Protein AF-A0A0H3ZPW2-F1 (afdb_monomer_lite)

Radius of gyration: 32.75 Å; chains: 1; bounding box: 106×42×122 Å

Secondary structure (DSSP, 8-state):
--------------------------S---PPBPEEEEEEEEESSTT--TT-EEEHHHHHHHHHHHHHH-BTB--EEEEEEEEETTS-EEEEEEEE-SSSSBSSHHHHHHHHHHHHHHHHHH-TT-HHHHSHHHHHHHHHHHHB---HHHHHHHHHHHHHHHHHHHHHHHHHHHHHHHHT-TTSS------------

Organism: NCBI:txid170673

InterPro domains:
  IPR041045 Large polyvalent protein associated domain 25 [PF18840] (34-118)

pLDDT: mean 83.24, std 22.56, range [32.75, 98.88]

Sequence (197 aa):
MSHSLSLQTHSTKPAKASNVSPLHPSGSTTMKVAPLSVLIHWSESSRLQTDEEFEFEIFEAIALKAALDNPLGGYDKTEVTVKFEDGHQHRCRIDLGCGGNETGFADHCFRILEYSESLKKSEPNHWYLTNSQGKELVELLKSYQLNRQQVANGRQCTFKKVRLAKEAREAKNKQKQNSERPHKLCAPKKKRHLENL

Foldseek 3Di:
DDDDDDDDDDDDDDDDDPDPDPPDDPPPPLAAWEWFKKAWCDKQFPQDHHRDMDGQVVQLVSLLVSQLVALQDFWMKTWMWIAIPVRDIDTDIATRHADPGASGPLRVLVVLLVVQVVCVVVPVPPCLNVPPVNVVSNVVSVRHPGDPVSRVVSNVSSVVSNVVVVVVVVVVVVVVVVVVPPPPPPDPPPPDDDDDD

Structure (mmCIF, N/CA/C/O backbone):
data_AF-A0A0H3ZPW2-F1
#
_entry.id   AF-A0A0H3ZPW2-F1
#
loop_
_atom_site.group_PDB
_atom_site.id
_atom_site.type_symbol
_atom_site.label_atom_id
_atom_site.label_alt_id
_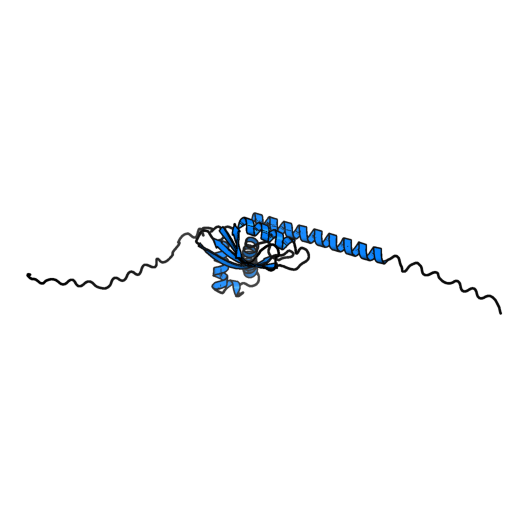atom_site.label_comp_id
_atom_site.label_asym_id
_atom_site.label_entity_id
_atom_site.label_seq_id
_atom_site.pdbx_PDB_ins_code
_atom_site.Cartn_x
_atom_site.Cartn_y
_atom_site.Cartn_z
_atom_site.occupancy
_atom_site.B_iso_or_equiv
_atom_site.auth_seq_id
_atom_site.auth_comp_id
_atom_site.auth_asym_id
_atom_site.auth_atom_id
_atom_site.pdbx_PDB_model_num
ATOM 1 N N . MET A 1 1 ? -69.982 -16.448 38.711 1.00 38.97 1 MET A N 1
ATOM 2 C CA . MET A 1 1 ? -68.716 -16.665 39.441 1.00 38.97 1 MET A CA 1
ATOM 3 C C . MET A 1 1 ? -68.048 -15.307 39.549 1.00 38.97 1 MET A C 1
ATOM 5 O O . MET A 1 1 ? -67.716 -14.745 38.522 1.00 38.97 1 MET A O 1
ATOM 9 N N . SER A 1 2 ? -68.279 -14.583 40.640 1.00 38.41 2 SER A N 1
ATOM 10 C CA . SER A 1 2 ? -67.527 -14.617 41.909 1.00 38.41 2 SER A CA 1
ATOM 11 C C . SER A 1 2 ? -66.547 -13.437 41.942 1.00 38.41 2 SER A C 1
ATOM 13 O O . SER A 1 2 ? -65.626 -13.427 41.144 1.00 38.41 2 SER A O 1
ATOM 15 N N . HIS A 1 3 ? -66.852 -12.463 42.819 1.00 33.66 3 HIS A N 1
ATOM 16 C CA . HIS A 1 3 ? -65.987 -11.692 43.743 1.00 33.66 3 HIS A CA 1
ATOM 17 C C . HIS A 1 3 ? -64.555 -11.308 43.293 1.00 33.66 3 HIS A C 1
ATOM 19 O O . HIS A 1 3 ? -63.857 -12.115 42.712 1.00 33.66 3 HIS A O 1
ATOM 25 N N . SER A 1 4 ? -63.912 -10.203 43.668 1.00 36.66 4 SER A N 1
ATOM 26 C CA . SER A 1 4 ? -64.159 -8.975 44.434 1.00 36.66 4 SER A CA 1
ATOM 27 C C . SER A 1 4 ? -62.769 -8.290 44.560 1.00 36.66 4 SER A C 1
ATOM 29 O O . SER A 1 4 ? -61.754 -8.947 44.345 1.00 36.66 4 SER A O 1
ATOM 31 N N . LEU A 1 5 ? -62.743 -7.029 45.011 1.00 35.59 5 LEU A N 1
ATOM 32 C CA . LEU A 1 5 ? -61.634 -6.314 45.691 1.00 35.59 5 LEU A CA 1
ATOM 33 C C . LEU A 1 5 ? -60.412 -5.792 44.893 1.00 35.59 5 LEU A C 1
ATOM 35 O O . LEU A 1 5 ? -59.436 -6.484 44.643 1.00 35.59 5 LEU A O 1
ATOM 39 N N . SER A 1 6 ? -60.462 -4.485 44.606 1.00 36.25 6 SER A N 1
ATOM 40 C CA . SER A 1 6 ? -59.637 -3.404 45.198 1.00 36.25 6 SER A CA 1
ATOM 41 C C . SER A 1 6 ? -58.268 -3.748 45.822 1.00 36.25 6 SER A C 1
ATOM 43 O O . SER A 1 6 ? -58.228 -4.499 46.791 1.00 36.25 6 SER A O 1
ATOM 45 N N . LEU A 1 7 ? -57.190 -3.068 45.390 1.00 32.75 7 LEU A N 1
ATOM 46 C CA . LEU A 1 7 ? -56.438 -2.037 46.149 1.00 32.75 7 LEU A CA 1
ATOM 47 C C . LEU A 1 7 ? -55.004 -1.803 45.613 1.00 32.75 7 LEU A C 1
ATOM 49 O O . LEU A 1 7 ? -54.324 -2.718 45.171 1.00 32.75 7 LEU A O 1
ATOM 53 N N . GLN A 1 8 ? -54.557 -0.561 45.834 1.00 39.81 8 GLN A N 1
ATOM 54 C CA . GLN A 1 8 ? -53.183 -0.069 46.027 1.00 39.81 8 GLN A CA 1
ATOM 55 C C . GLN A 1 8 ? -52.352 0.470 44.845 1.00 39.81 8 GLN A C 1
ATOM 57 O O . GLN A 1 8 ? -51.941 -0.196 43.903 1.00 39.81 8 GLN A O 1
ATOM 62 N N . THR A 1 9 ? -52.068 1.759 45.024 1.00 41.31 9 THR A N 1
ATOM 63 C CA . THR A 1 9 ? -51.115 2.659 44.384 1.00 41.31 9 THR A CA 1
ATOM 64 C C . THR A 1 9 ? -49.662 2.265 44.638 1.00 41.31 9 THR 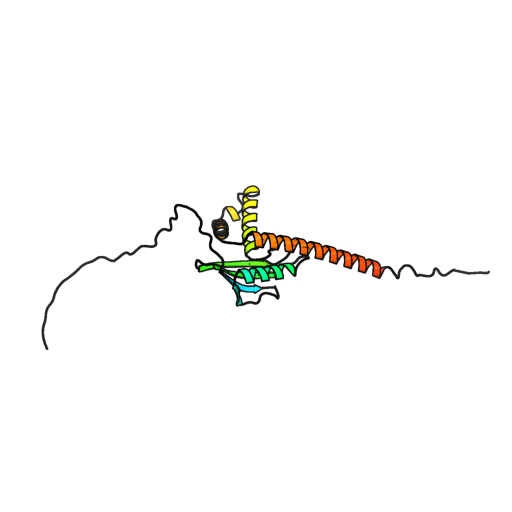A C 1
ATOM 66 O O . THR A 1 9 ? -49.314 2.047 45.793 1.00 41.31 9 THR A O 1
ATOM 69 N N . HIS A 1 10 ? -48.785 2.411 43.639 1.00 35.56 10 HIS A N 1
ATOM 70 C CA . HIS A 1 10 ? -47.426 2.913 43.863 1.00 35.56 10 HIS A CA 1
ATOM 71 C C . HIS A 1 10 ? -46.997 3.838 42.719 1.00 35.56 10 HIS A C 1
ATOM 73 O O . HIS A 1 10 ? -46.888 3.450 41.561 1.00 35.56 10 HIS A O 1
ATOM 79 N N . SER A 1 11 ? -46.769 5.096 43.090 1.00 37.44 11 SER A N 1
ATOM 80 C CA . SER A 1 11 ? -46.007 6.079 42.332 1.00 37.44 11 SER A CA 1
ATOM 81 C C . SER A 1 11 ? -44.542 5.653 42.299 1.00 37.44 11 SER A C 1
ATOM 83 O O . SER A 1 11 ? -43.941 5.445 43.354 1.00 37.44 11 SER A O 1
ATOM 85 N N . THR A 1 12 ? -43.933 5.566 41.118 1.00 39.47 12 THR A N 1
ATOM 86 C CA . THR A 1 12 ? -42.481 5.731 40.990 1.00 39.47 12 THR A CA 1
ATOM 87 C C . THR A 1 12 ? -42.142 6.340 39.631 1.00 39.47 12 THR A C 1
ATOM 89 O O . THR A 1 12 ? -42.621 5.919 38.584 1.00 39.47 12 THR A O 1
ATOM 92 N N . LYS A 1 13 ? -41.355 7.412 39.709 1.00 41.19 13 LYS A N 1
ATOM 93 C CA . LYS A 1 13 ? -40.842 8.277 38.642 1.00 41.19 13 LYS A CA 1
ATOM 94 C C . LYS A 1 13 ? -40.099 7.518 37.524 1.00 41.19 13 LYS A C 1
ATOM 96 O O . LYS A 1 13 ? -39.623 6.409 37.752 1.00 41.19 13 LYS A O 1
ATOM 101 N N . PRO A 1 14 ? -39.938 8.146 36.341 1.00 40.59 14 PRO A N 1
ATOM 102 C CA . PRO A 1 14 ? -39.330 7.523 35.169 1.00 40.59 14 PRO A CA 1
ATOM 103 C C . PRO A 1 14 ? -37.848 7.205 35.393 1.00 40.59 14 PRO A C 1
ATOM 105 O O . PRO A 1 14 ? -37.074 8.056 35.838 1.00 40.59 14 PRO A O 1
ATOM 108 N N . ALA A 1 15 ? -37.446 5.988 35.029 1.00 38.34 15 ALA A N 1
ATOM 109 C CA . ALA A 1 15 ? -36.050 5.585 34.994 1.00 38.34 15 ALA A CA 1
ATOM 110 C C . ALA A 1 15 ? -35.337 6.275 33.818 1.00 38.34 15 ALA A C 1
ATOM 112 O O . ALA A 1 15 ? -35.436 5.861 32.665 1.00 38.34 15 ALA A O 1
ATOM 113 N N . LYS A 1 16 ? -34.589 7.339 34.128 1.00 39.00 16 LYS A N 1
ATOM 114 C CA . LYS A 1 16 ? -33.406 7.722 33.355 1.00 39.00 16 LYS A CA 1
ATOM 115 C C . LYS A 1 16 ? -32.347 6.640 33.571 1.00 39.00 16 LYS A C 1
ATOM 117 O O . LYS A 1 16 ? -31.846 6.507 34.681 1.00 39.00 16 LYS A O 1
ATOM 122 N N . ALA A 1 17 ? -31.958 5.944 32.511 1.00 37.09 17 ALA A N 1
ATOM 123 C CA . ALA A 1 17 ? -30.684 5.237 32.444 1.00 37.09 17 ALA A CA 1
ATOM 124 C C . ALA A 1 17 ? -29.863 5.847 31.305 1.00 37.09 17 ALA A C 1
ATOM 126 O O . ALA A 1 17 ? -29.773 5.331 30.198 1.00 37.09 17 ALA A O 1
ATOM 127 N N . SER A 1 18 ? -29.307 7.020 31.601 1.00 40.69 18 SER A N 1
ATOM 128 C CA . SER A 1 18 ? -28.082 7.500 30.976 1.00 40.69 18 SER A CA 1
ATOM 129 C C . SER A 1 18 ? -26.953 6.660 31.562 1.00 40.69 18 SER A C 1
ATOM 131 O O . SER A 1 18 ? -26.691 6.786 32.753 1.00 40.69 18 SER A O 1
ATOM 133 N N . ASN A 1 19 ? -26.310 5.827 30.751 1.00 37.12 19 ASN A N 1
ATOM 134 C CA . ASN A 1 19 ? -24.958 5.329 31.006 1.00 37.12 19 ASN A CA 1
ATOM 135 C C . ASN A 1 19 ? -24.287 5.046 29.656 1.00 37.12 19 ASN A C 1
ATOM 137 O O . ASN A 1 19 ? -24.010 3.908 29.294 1.00 37.12 19 ASN A O 1
ATOM 141 N N . VAL A 1 20 ? -24.055 6.111 28.886 1.00 42.88 20 VAL A N 1
ATOM 142 C CA . VAL A 1 20 ? -22.937 6.118 27.940 1.00 42.88 20 VAL A CA 1
ATOM 143 C C . VAL A 1 20 ? -21.721 6.457 28.790 1.00 42.88 20 VAL A C 1
ATOM 145 O O . VAL A 1 20 ? -21.581 7.589 29.250 1.00 42.88 20 VAL A O 1
ATOM 148 N N . SER A 1 21 ? -20.906 5.451 29.094 1.00 40.81 21 SER A N 1
ATOM 149 C CA . SER A 1 21 ? -19.654 5.647 29.819 1.00 40.81 21 SER A CA 1
ATOM 150 C C . SER A 1 21 ? -18.771 6.641 29.054 1.00 40.81 21 SER A C 1
ATOM 152 O O . SER A 1 21 ? -18.529 6.432 27.863 1.00 40.81 21 SER A O 1
ATOM 154 N N . PRO A 1 22 ? -18.249 7.698 29.698 1.00 42.88 22 PRO A N 1
ATOM 155 C CA . PRO A 1 22 ? -17.187 8.498 29.115 1.00 42.88 22 PRO A CA 1
ATOM 156 C C . PRO A 1 22 ? -15.931 7.628 29.048 1.00 42.88 22 PRO A C 1
ATOM 158 O O . PRO A 1 22 ? -15.393 7.219 30.078 1.00 42.88 22 PRO A O 1
ATOM 161 N N . LEU A 1 23 ? -15.472 7.323 27.835 1.00 41.28 23 LEU A N 1
ATOM 162 C CA . LEU A 1 23 ? -14.149 6.756 27.597 1.00 41.28 23 LEU A CA 1
ATOM 163 C C . LEU A 1 23 ? -13.098 7.780 28.046 1.00 41.28 23 LEU A C 1
ATOM 165 O O . LEU A 1 23 ? -12.687 8.648 27.284 1.00 41.28 23 LEU A O 1
ATOM 169 N N . HIS A 1 24 ? -12.665 7.676 29.298 1.00 48.31 24 HIS A N 1
ATOM 170 C CA . HIS A 1 24 ? -11.377 8.193 29.740 1.00 48.31 24 HIS A CA 1
ATOM 171 C C . HIS A 1 24 ? -10.410 7.017 29.892 1.00 48.31 24 HIS A C 1
ATOM 173 O O . HIS A 1 24 ? -10.487 6.296 30.886 1.00 48.31 24 HIS A O 1
ATOM 179 N N . PRO A 1 25 ? -9.447 6.842 28.977 1.00 48.03 25 PRO A N 1
ATOM 180 C CA . PRO A 1 25 ? -8.210 6.155 29.288 1.00 48.03 25 PRO A CA 1
ATOM 181 C C . PRO A 1 25 ? -7.169 7.190 29.732 1.00 48.03 25 PRO A C 1
ATOM 183 O O . PRO A 1 25 ? -6.500 7.837 28.928 1.00 48.03 25 PRO A O 1
ATOM 186 N N . SER A 1 26 ? -7.046 7.351 31.050 1.00 49.31 26 SER A N 1
ATOM 187 C CA . SER A 1 26 ? -5.830 7.871 31.675 1.00 49.31 26 SER A CA 1
ATOM 188 C C . SER A 1 26 ? -4.778 6.757 31.632 1.00 49.31 26 SER A C 1
ATOM 190 O O . SER A 1 26 ? -5.029 5.666 32.139 1.00 49.31 26 SER A O 1
ATOM 192 N N . GLY A 1 27 ? -3.637 7.017 30.985 1.00 42.78 27 GLY A N 1
ATOM 193 C CA . GLY A 1 27 ? -2.559 6.045 30.753 1.00 42.78 27 GLY A CA 1
ATOM 194 C C . GLY A 1 27 ? -2.487 5.577 29.296 1.00 42.78 27 GLY A C 1
ATOM 195 O O . GLY A 1 27 ? -2.843 4.446 28.984 1.00 42.78 27 GLY A O 1
ATOM 196 N N . SER A 1 28 ? -2.040 6.456 28.392 1.00 44.59 28 SER A N 1
ATOM 197 C CA . SER A 1 28 ? -1.974 6.209 26.942 1.00 44.59 28 SER A CA 1
ATOM 198 C C . SER A 1 28 ? -0.844 5.243 26.559 1.00 44.59 28 SER A C 1
ATOM 200 O O . SER A 1 28 ? 0.127 5.618 25.906 1.00 44.59 28 SER A O 1
ATOM 202 N N . THR A 1 29 ? -0.989 3.976 26.930 1.00 47.00 29 THR A N 1
ATOM 203 C CA . THR A 1 29 ? -0.462 2.873 26.123 1.00 47.00 29 THR A CA 1
ATOM 204 C C . THR A 1 29 ? -1.525 2.638 25.062 1.00 47.00 29 THR A C 1
ATOM 206 O O . THR A 1 29 ? -2.485 1.915 25.306 1.00 47.00 29 THR A O 1
ATOM 209 N N . THR A 1 30 ? -1.451 3.341 23.930 1.00 60.09 30 THR A N 1
ATOM 210 C CA . THR A 1 30 ? -2.378 3.093 22.821 1.00 60.09 30 THR A CA 1
ATOM 211 C C . THR A 1 30 ? -2.180 1.640 22.408 1.00 60.09 30 THR A C 1
ATOM 213 O O . THR A 1 30 ? -1.140 1.295 21.842 1.00 60.09 30 THR A O 1
ATOM 216 N N . MET A 1 31 ? -3.118 0.772 22.796 1.00 76.06 31 MET A N 1
ATOM 217 C CA . MET A 1 31 ? -3.103 -0.638 22.425 1.00 76.06 31 MET A CA 1
ATOM 218 C C . MET A 1 31 ? -3.051 -0.690 20.906 1.00 76.06 31 MET A C 1
ATOM 220 O O . MET A 1 31 ? -3.866 -0.050 20.239 1.00 76.06 31 MET A O 1
ATOM 224 N N . LYS A 1 32 ? -2.046 -1.378 20.362 1.00 90.12 32 LYS A N 1
ATOM 225 C CA . LYS A 1 32 ? -1.968 -1.531 18.917 1.00 90.12 32 LYS A CA 1
ATOM 226 C C . LYS A 1 32 ? -2.981 -2.575 18.469 1.00 90.12 32 LYS A C 1
ATOM 228 O O . LYS A 1 32 ? -3.053 -3.626 19.096 1.00 90.12 32 LYS A O 1
ATOM 233 N N . VAL A 1 33 ? -3.716 -2.293 17.401 1.00 95.50 33 VAL A N 1
ATOM 234 C CA . VAL A 1 33 ? -4.715 -3.198 16.827 1.00 95.50 33 VAL A CA 1
ATOM 235 C C . VAL A 1 33 ? -4.178 -3.855 15.558 1.00 95.50 33 VAL A C 1
ATOM 237 O O . VAL A 1 33 ? -3.670 -3.167 14.665 1.00 95.50 33 VAL A O 1
ATOM 240 N N . ALA A 1 34 ? -4.260 -5.184 15.478 1.00 97.19 34 ALA A N 1
ATOM 241 C CA . ALA A 1 34 ? -3.802 -5.922 14.309 1.00 97.19 34 ALA A CA 1
ATOM 242 C C . ALA A 1 34 ? -4.856 -5.921 13.189 1.00 97.19 34 ALA A C 1
ATOM 244 O O . ALA A 1 34 ? -6.056 -6.046 13.460 1.00 97.19 34 ALA A O 1
ATOM 245 N N . PRO A 1 35 ? -4.433 -5.767 11.924 1.00 98.25 35 PRO A N 1
ATOM 246 C CA . PRO A 1 35 ? -5.309 -6.001 10.787 1.00 98.25 35 PRO A CA 1
ATOM 247 C C . PRO A 1 35 ? -5.541 -7.506 10.591 1.00 98.25 35 PRO A C 1
ATOM 249 O O . PRO A 1 35 ? -4.630 -8.314 10.759 1.00 98.25 35 PRO A O 1
ATOM 252 N N . LEU A 1 36 ? -6.759 -7.876 10.201 1.00 98.31 36 LEU A N 1
ATOM 253 C CA . LEU A 1 36 ? -7.178 -9.263 9.997 1.00 98.31 36 LEU A CA 1
ATOM 254 C C . LEU A 1 36 ? -7.317 -9.601 8.518 1.00 98.31 36 LEU A C 1
ATOM 256 O O . LEU A 1 36 ? -6.689 -10.536 8.020 1.00 98.31 36 LEU A O 1
ATOM 260 N N . SER A 1 37 ? -8.140 -8.833 7.811 1.00 98.69 37 SER A N 1
ATOM 261 C CA . SER A 1 37 ? -8.487 -9.113 6.424 1.00 98.69 37 SER A CA 1
ATOM 262 C C . SER A 1 37 ? -8.642 -7.845 5.604 1.00 98.69 37 SER A C 1
ATOM 264 O O . SER A 1 37 ? -8.784 -6.740 6.135 1.00 98.69 37 SER A O 1
ATOM 266 N N . VAL A 1 38 ? -8.602 -8.018 4.287 1.00 98.88 38 VAL A N 1
ATOM 267 C CA . VAL A 1 38 ? -8.738 -6.943 3.311 1.00 98.88 38 VAL A CA 1
ATOM 268 C C . VAL A 1 38 ? -9.764 -7.350 2.270 1.00 98.88 38 VAL A C 1
ATOM 270 O O . VAL A 1 38 ? -9.556 -8.329 1.560 1.00 98.88 38 VAL A O 1
ATOM 273 N N . LEU A 1 39 ? -10.849 -6.583 2.180 1.00 98.81 39 LEU A N 1
ATOM 274 C CA . LEU A 1 39 ? -11.843 -6.672 1.113 1.00 98.81 39 LEU A CA 1
ATOM 275 C C . LEU A 1 39 ? -11.449 -5.737 -0.031 1.00 98.81 39 LEU A C 1
ATOM 277 O O . LEU A 1 39 ? -11.210 -4.548 0.202 1.00 98.81 39 LEU A O 1
ATOM 281 N N . ILE A 1 40 ? -11.430 -6.251 -1.256 1.00 98.81 40 ILE A N 1
ATOM 282 C CA . ILE A 1 40 ? -11.187 -5.472 -2.470 1.00 98.81 40 ILE A CA 1
ATOM 283 C C . ILE A 1 40 ? -12.519 -4.952 -3.011 1.00 98.81 40 ILE A C 1
ATOM 285 O O . ILE A 1 40 ? -13.380 -5.727 -3.411 1.00 98.81 40 ILE A O 1
ATOM 289 N N . HIS A 1 41 ? -12.686 -3.633 -3.077 1.00 98.56 41 HIS A N 1
ATOM 290 C CA . HIS A 1 41 ? -13.846 -3.028 -3.747 1.00 98.56 41 HIS A CA 1
ATOM 291 C C . HIS A 1 41 ? -13.595 -2.903 -5.247 1.00 98.56 41 HIS A C 1
ATOM 293 O O . HIS A 1 41 ? -14.477 -3.149 -6.066 1.00 98.56 41 HIS A O 1
ATOM 299 N N . TRP A 1 42 ? -12.372 -2.528 -5.624 1.00 98.12 42 TRP A N 1
ATOM 300 C CA . TRP A 1 42 ? -11.981 -2.352 -7.019 1.00 98.12 42 TRP A CA 1
ATOM 301 C C . TRP A 1 42 ? -10.457 -2.305 -7.170 1.00 98.12 42 TRP A C 1
ATOM 303 O O . TRP A 1 42 ? -9.771 -1.802 -6.282 1.00 98.12 42 TRP A O 1
ATOM 313 N N . SER A 1 43 ? -9.915 -2.783 -8.294 1.00 98.06 43 SER A N 1
ATOM 314 C CA . SER A 1 43 ? -8.485 -2.675 -8.611 1.00 98.06 43 SER A CA 1
ATOM 315 C C . SER A 1 43 ? -8.233 -2.516 -10.111 1.00 98.06 43 SER A C 1
ATOM 317 O O . SER A 1 43 ? -8.880 -3.164 -10.931 1.00 98.06 43 SER A O 1
ATOM 319 N N . GLU A 1 44 ? -7.248 -1.688 -10.471 1.00 98.25 44 GLU A N 1
ATOM 320 C CA . GLU A 1 44 ? -6.629 -1.674 -11.807 1.00 98.25 44 GLU A CA 1
ATOM 321 C C . GLU A 1 44 ? -5.639 -2.840 -11.982 1.00 98.25 44 GLU A C 1
ATOM 323 O O . GLU A 1 44 ? -5.262 -3.164 -13.110 1.00 98.25 44 GLU A O 1
ATOM 328 N N . SER A 1 45 ? -5.218 -3.489 -10.889 1.00 96.75 45 SER A N 1
ATOM 329 C CA . SER A 1 45 ? -4.269 -4.591 -10.960 1.00 96.75 45 SER A CA 1
ATOM 330 C C . SER A 1 45 ? -4.951 -5.876 -11.391 1.00 96.75 45 SER A C 1
ATOM 332 O O . SER A 1 45 ? -5.910 -6.330 -10.779 1.00 96.75 45 SER A O 1
ATOM 334 N N . SER A 1 46 ? -4.362 -6.563 -12.367 1.00 95.69 46 SER A N 1
ATOM 335 C CA . SER A 1 46 ? -4.809 -7.908 -12.767 1.00 95.69 46 SER A CA 1
ATOM 336 C C . SER A 1 46 ? -4.696 -8.969 -11.657 1.00 95.69 46 SER A C 1
ATOM 338 O O . SER A 1 46 ? -5.198 -10.080 -11.818 1.00 95.69 46 SER A O 1
ATOM 340 N N . ARG A 1 47 ? -4.021 -8.652 -10.543 1.00 97.69 47 ARG A N 1
ATOM 341 C CA . ARG A 1 47 ? -3.772 -9.573 -9.425 1.00 97.69 47 ARG A CA 1
ATOM 342 C C . ARG A 1 47 ? -4.842 -9.562 -8.336 1.00 97.69 47 ARG A C 1
ATOM 344 O O . ARG A 1 47 ? -4.782 -10.430 -7.473 1.00 97.69 47 ARG A O 1
ATOM 351 N N . LEU A 1 48 ? -5.729 -8.572 -8.335 1.00 97.62 48 LEU A N 1
ATOM 352 C CA . LEU A 1 48 ? -6.723 -8.344 -7.288 1.00 97.62 48 LEU A CA 1
ATOM 353 C C . LEU A 1 48 ? -8.078 -8.152 -7.963 1.00 97.62 48 LEU A C 1
ATOM 355 O O . LEU A 1 48 ? -8.224 -7.249 -8.784 1.00 97.62 48 LEU A O 1
ATOM 359 N N . GLN A 1 49 ? -9.055 -8.996 -7.647 1.00 97.88 49 GLN A N 1
ATOM 360 C CA . GLN A 1 49 ? -10.398 -8.897 -8.214 1.00 97.88 49 GLN A CA 1
ATOM 361 C C . GLN A 1 49 ? -11.361 -8.255 -7.214 1.00 97.88 49 GLN A C 1
ATOM 363 O O . GLN A 1 49 ? -11.196 -8.366 -6.001 1.00 97.88 49 GLN A O 1
ATOM 368 N N . THR A 1 50 ? -12.376 -7.564 -7.732 1.00 98.12 50 THR A N 1
ATOM 369 C CA . THR A 1 50 ? -13.473 -7.020 -6.921 1.00 98.12 50 THR A CA 1
ATOM 370 C C . THR A 1 50 ? -14.170 -8.131 -6.133 1.00 98.12 50 THR A C 1
ATOM 372 O O . THR A 1 50 ? -14.346 -9.237 -6.640 1.00 98.12 50 THR A O 1
ATOM 375 N N . ASP A 1 51 ? -14.572 -7.805 -4.906 1.00 98.06 51 ASP A N 1
ATOM 376 C CA . ASP A 1 51 ? -15.245 -8.669 -3.932 1.00 98.06 51 ASP A CA 1
ATOM 377 C C . ASP A 1 51 ? -14.395 -9.831 -3.387 1.00 98.06 51 ASP A C 1
ATOM 379 O O . ASP A 1 51 ? -14.889 -10.649 -2.609 1.00 98.06 51 ASP A O 1
ATOM 383 N N . GLU A 1 52 ? -13.100 -9.891 -3.715 1.00 98.25 52 GLU A N 1
ATOM 384 C CA . GLU A 1 52 ? -12.174 -10.796 -3.034 1.00 98.25 52 GLU A CA 1
ATOM 385 C C . GLU A 1 52 ? -11.855 -10.290 -1.624 1.00 98.25 52 GLU A C 1
ATOM 387 O O . GLU A 1 52 ? -11.602 -9.103 -1.401 1.00 98.25 52 GLU A O 1
ATOM 392 N N . GLU A 1 53 ? -11.824 -11.215 -0.665 1.00 98.62 53 GLU A N 1
ATOM 393 C CA . GLU A 1 53 ? -11.347 -10.965 0.689 1.00 98.62 53 GLU A CA 1
ATOM 394 C C . GLU A 1 53 ? -10.146 -11.864 0.988 1.00 98.62 53 GLU A C 1
ATOM 396 O O . GLU A 1 53 ? -10.183 -13.077 0.779 1.00 98.62 53 GLU A O 1
ATOM 401 N N . PHE A 1 54 ? -9.072 -11.257 1.484 1.00 98.69 54 PHE A N 1
ATOM 402 C CA . PHE A 1 54 ? -7.824 -11.939 1.809 1.00 98.69 54 PHE A CA 1
ATOM 403 C C . PHE A 1 54 ? -7.476 -11.750 3.278 1.00 98.69 54 PHE A C 1
ATOM 405 O O . PHE A 1 54 ? -7.769 -10.703 3.854 1.00 98.69 54 PHE A O 1
ATOM 412 N N . GLU A 1 55 ? -6.760 -12.710 3.864 1.00 98.75 55 GLU A N 1
ATOM 413 C CA . GLU A 1 55 ? -5.990 -12.439 5.081 1.00 98.75 55 GLU A CA 1
ATOM 414 C C . GLU A 1 55 ? -4.994 -11.304 4.819 1.00 98.75 55 GLU A C 1
ATOM 416 O O . GLU A 1 55 ? -4.413 -11.209 3.731 1.00 98.75 55 GLU A O 1
ATOM 421 N N . PHE A 1 56 ? -4.777 -10.453 5.821 1.00 98.75 56 PHE A N 1
ATOM 422 C CA . PHE A 1 56 ? -3.986 -9.236 5.660 1.00 98.75 56 PHE A CA 1
ATOM 423 C C . PHE A 1 56 ? -2.583 -9.493 5.088 1.00 98.75 56 PHE A C 1
ATOM 425 O O . PHE A 1 56 ? -2.164 -8.826 4.143 1.00 98.75 56 PHE A O 1
ATOM 432 N N . GLU A 1 57 ? -1.874 -10.504 5.590 1.00 98.38 57 GLU A N 1
ATOM 433 C CA . GLU A 1 57 ? -0.517 -10.814 5.122 1.00 98.38 57 GLU A CA 1
ATOM 434 C C . GLU A 1 57 ? -0.490 -11.358 3.685 1.00 98.38 57 GLU A C 1
ATOM 436 O O . GLU A 1 57 ? 0.441 -11.086 2.920 1.00 98.38 57 GLU A O 1
ATOM 441 N N . ILE A 1 58 ? -1.534 -12.091 3.282 1.00 98.69 58 ILE A N 1
ATOM 442 C CA . ILE A 1 58 ? -1.686 -12.568 1.903 1.00 98.69 58 ILE A CA 1
ATOM 443 C C . ILE A 1 58 ? -1.908 -11.373 0.976 1.00 98.69 58 ILE A C 1
ATOM 445 O O . ILE A 1 58 ? -1.247 -11.270 -0.062 1.00 98.69 58 ILE A O 1
ATOM 449 N N . PHE A 1 59 ? -2.787 -10.449 1.370 1.00 98.75 59 PHE A N 1
ATOM 450 C CA . PHE A 1 59 ? -3.024 -9.216 0.630 1.00 98.75 59 PHE A CA 1
ATOM 451 C C . PHE A 1 59 ? -1.739 -8.403 0.454 1.00 98.75 59 PHE A C 1
ATOM 453 O O . PHE A 1 59 ? -1.400 -8.056 -0.676 1.00 98.75 59 PHE A O 1
ATOM 460 N N . GLU A 1 60 ? -0.983 -8.148 1.525 1.00 98.81 60 GLU A N 1
ATOM 461 C CA . GLU A 1 60 ? 0.264 -7.374 1.456 1.00 98.81 60 GLU A CA 1
ATOM 462 C C . GLU A 1 60 ? 1.275 -8.006 0.482 1.00 98.81 60 GLU A C 1
ATOM 464 O O . GLU A 1 60 ? 1.928 -7.311 -0.303 1.00 98.81 60 GLU A O 1
ATOM 469 N N . ALA A 1 61 ? 1.372 -9.338 0.461 1.00 98.69 61 ALA A N 1
ATOM 470 C CA . ALA A 1 61 ? 2.235 -10.045 -0.479 1.00 98.69 61 ALA A CA 1
ATOM 471 C C . ALA A 1 61 ? 1.765 -9.918 -1.943 1.00 98.69 61 ALA A C 1
ATOM 473 O O . ALA A 1 61 ? 2.600 -9.842 -2.853 1.00 98.69 61 ALA A O 1
ATOM 474 N N . ILE A 1 62 ? 0.452 -9.909 -2.198 1.00 98.75 62 ILE A N 1
ATOM 475 C CA . ILE A 1 62 ? -0.118 -9.706 -3.540 1.00 98.75 62 ILE A CA 1
ATOM 476 C C . ILE A 1 62 ? 0.054 -8.249 -3.980 1.00 98.75 62 ILE A C 1
ATOM 478 O O . ILE A 1 62 ? 0.501 -8.005 -5.103 1.00 98.75 62 ILE A O 1
ATOM 482 N N . ALA A 1 63 ? -0.221 -7.296 -3.091 1.00 98.69 63 ALA A N 1
ATOM 483 C CA . ALA A 1 63 ? -0.070 -5.867 -3.327 1.00 98.69 63 ALA A CA 1
ATOM 484 C C . ALA A 1 63 ? 1.374 -5.506 -3.705 1.00 98.69 63 ALA A C 1
ATOM 486 O O . ALA A 1 63 ? 1.603 -4.805 -4.694 1.00 98.69 63 ALA A O 1
ATOM 487 N N . LEU A 1 64 ? 2.365 -6.089 -3.020 1.00 98.69 64 LEU A N 1
ATOM 488 C CA . LEU A 1 64 ? 3.769 -5.910 -3.385 1.00 98.69 64 LEU A CA 1
ATOM 489 C C . LEU A 1 64 ? 4.063 -6.459 -4.787 1.00 98.69 64 LEU A C 1
ATOM 491 O O . LEU A 1 64 ? 4.790 -5.831 -5.557 1.00 98.69 64 LEU A O 1
ATOM 495 N N . LYS A 1 65 ? 3.507 -7.620 -5.153 1.00 98.44 65 LYS A N 1
ATOM 496 C CA . LYS A 1 65 ? 3.679 -8.173 -6.507 1.00 98.44 65 LYS A CA 1
ATOM 497 C C . LYS A 1 65 ? 3.062 -7.260 -7.568 1.00 98.44 65 LYS A C 1
ATOM 499 O O . LYS A 1 65 ? 3.714 -7.039 -8.584 1.00 98.44 65 LYS A O 1
ATOM 504 N N . ALA A 1 66 ? 1.875 -6.706 -7.317 1.00 98.12 66 ALA A N 1
ATOM 505 C CA . ALA A 1 66 ? 1.232 -5.733 -8.201 1.00 98.12 66 ALA A CA 1
ATOM 506 C C . ALA A 1 66 ? 2.106 -4.483 -8.377 1.00 98.12 66 ALA A C 1
ATOM 508 O O . ALA A 1 66 ? 2.444 -4.103 -9.496 1.00 98.12 66 ALA A O 1
ATOM 509 N N . ALA A 1 67 ? 2.606 -3.913 -7.277 1.00 98.12 67 ALA A N 1
ATOM 510 C CA . ALA A 1 67 ? 3.500 -2.758 -7.325 1.00 98.12 67 ALA A CA 1
ATOM 511 C C . ALA A 1 67 ? 4.778 -3.022 -8.151 1.00 98.12 67 ALA A C 1
ATOM 513 O O . ALA A 1 67 ? 5.273 -2.139 -8.861 1.00 98.12 67 ALA A O 1
ATOM 514 N N . LEU A 1 68 ? 5.319 -4.244 -8.087 1.00 97.88 68 LEU A N 1
ATOM 515 C CA . LEU A 1 68 ? 6.521 -4.660 -8.818 1.00 97.88 68 LEU A CA 1
ATOM 516 C C . LEU A 1 68 ? 6.294 -4.920 -10.317 1.00 97.88 68 LEU A C 1
A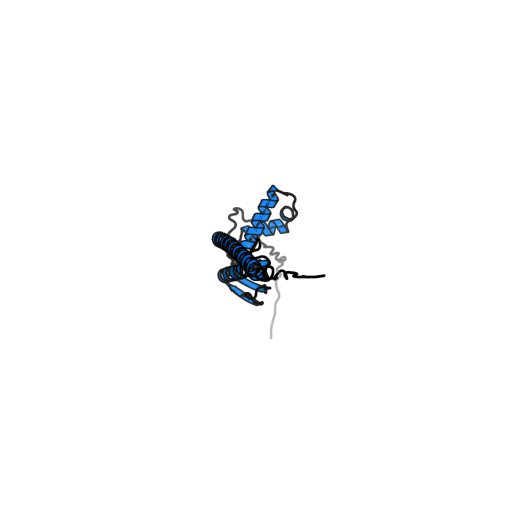TOM 518 O O . LEU A 1 68 ? 7.286 -5.003 -11.054 1.00 97.88 68 LEU A O 1
ATOM 522 N N . ASP A 1 69 ? 5.045 -5.027 -10.775 1.00 96.81 69 ASP A N 1
ATOM 523 C CA . ASP A 1 69 ? 4.710 -5.142 -12.202 1.00 96.81 69 ASP A CA 1
ATOM 524 C C . ASP A 1 69 ? 4.822 -3.803 -12.944 1.00 96.81 69 ASP A C 1
ATOM 526 O O . ASP A 1 69 ? 5.009 -3.793 -14.161 1.00 96.81 69 ASP A O 1
ATOM 530 N N . ASN A 1 70 ? 4.858 -2.688 -12.205 1.00 93.50 70 ASN A N 1
ATOM 531 C CA . ASN A 1 70 ? 4.993 -1.325 -12.725 1.00 93.50 70 ASN A CA 1
ATOM 532 C C . ASN A 1 70 ? 6.384 -0.697 -12.432 1.00 93.50 70 ASN A C 1
ATOM 534 O O . ASN A 1 70 ? 6.482 0.371 -11.819 1.00 93.50 70 ASN A O 1
ATOM 538 N N . PRO A 1 71 ? 7.521 -1.309 -12.842 1.00 94.69 71 PRO A N 1
ATOM 539 C CA . PRO A 1 71 ? 8.854 -0.910 -12.378 1.00 94.69 71 PRO A CA 1
ATOM 540 C C . PRO A 1 71 ? 9.429 0.346 -13.045 1.00 94.69 71 PRO A C 1
ATOM 542 O O . PRO A 1 71 ? 10.467 0.847 -12.616 1.00 94.69 71 PRO A O 1
ATOM 545 N N . LEU A 1 72 ? 8.812 0.839 -14.120 1.00 92.19 72 LEU A N 1
ATOM 546 C CA . LEU A 1 72 ? 9.277 2.008 -14.879 1.00 92.19 72 LEU A CA 1
ATOM 547 C C . LEU A 1 72 ? 8.346 3.222 -14.755 1.00 92.19 72 LEU A C 1
ATOM 549 O O . LEU A 1 72 ? 8.530 4.195 -15.485 1.00 92.19 72 LEU A O 1
ATOM 553 N N . GLY A 1 73 ? 7.392 3.173 -13.826 1.00 87.06 73 GLY A N 1
ATOM 554 C CA . GLY A 1 73 ? 6.365 4.193 -13.627 1.00 87.06 73 GLY A CA 1
ATOM 555 C C . GLY A 1 73 ? 4.961 3.638 -13.854 1.00 87.06 73 GLY A C 1
ATOM 556 O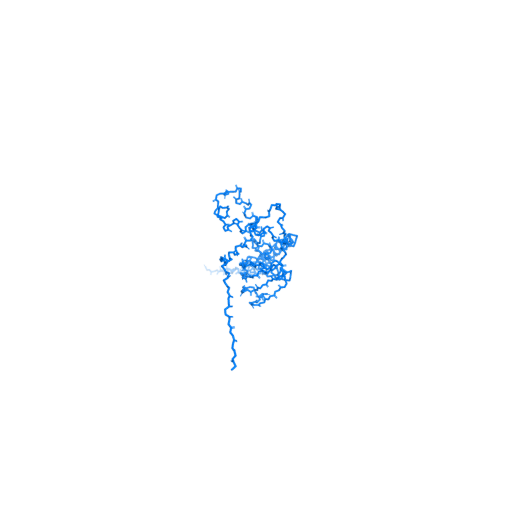 O . GLY A 1 73 ? 4.806 2.500 -14.294 1.00 87.06 73 GLY A O 1
ATOM 557 N N . GLY A 1 74 ? 3.961 4.465 -13.547 1.00 93.12 74 GLY A N 1
ATOM 558 C CA . GLY A 1 74 ? 2.575 4.024 -13.397 1.00 93.12 74 GLY A CA 1
ATOM 559 C C . GLY A 1 74 ? 2.304 3.447 -12.006 1.00 93.12 74 GLY A C 1
ATOM 560 O O . GLY A 1 74 ? 3.224 3.248 -11.206 1.00 93.12 74 GLY A O 1
ATOM 561 N N . TYR A 1 75 ? 1.028 3.234 -11.720 1.00 96.94 75 TYR A N 1
ATOM 562 C CA . TYR A 1 75 ? 0.537 2.554 -10.530 1.00 96.94 75 TYR A CA 1
ATOM 563 C C . TYR A 1 75 ? -0.850 1.989 -10.824 1.00 96.94 75 TYR A C 1
ATOM 565 O O . TYR A 1 75 ? -1.578 2.560 -11.636 1.00 96.94 75 TYR A O 1
ATOM 573 N N . ASP A 1 76 ? -1.195 0.906 -10.137 1.00 97.81 76 ASP A N 1
ATOM 574 C CA . ASP A 1 76 ? -2.530 0.324 -10.169 1.00 97.81 76 ASP A CA 1
ATOM 575 C C . ASP A 1 76 ? -3.315 0.871 -8.972 1.00 97.81 76 ASP A C 1
ATOM 577 O O . ASP A 1 76 ? -2.982 0.593 -7.813 1.00 97.81 76 ASP A O 1
ATOM 581 N N . LYS A 1 77 ? -4.362 1.658 -9.224 1.00 98.38 77 LYS A N 1
ATOM 582 C CA . LYS A 1 77 ? -5.270 2.107 -8.162 1.00 98.38 77 LYS A CA 1
ATOM 583 C C . LYS A 1 77 ? -6.064 0.923 -7.632 1.00 98.38 77 LYS A C 1
ATOM 585 O O . LYS A 1 77 ? -6.653 0.176 -8.406 1.00 98.38 77 LYS A O 1
ATOM 590 N N . THR A 1 78 ? -6.115 0.776 -6.315 1.00 98.50 78 THR A N 1
ATOM 591 C CA . THR A 1 78 ? -6.886 -0.274 -5.644 1.00 98.50 78 THR A CA 1
ATOM 592 C C . THR A 1 78 ? -7.664 0.333 -4.487 1.00 98.50 78 THR A C 1
ATOM 594 O O . THR A 1 78 ? -7.080 0.962 -3.613 1.00 98.50 78 THR A O 1
ATOM 597 N N . GLU A 1 79 ? -8.983 0.167 -4.475 1.00 98.75 79 GLU A N 1
ATOM 598 C CA . GLU A 1 79 ? -9.830 0.535 -3.344 1.00 98.75 79 GLU A CA 1
ATOM 599 C C . GLU A 1 79 ? -10.078 -0.690 -2.462 1.00 98.75 79 GLU A C 1
ATOM 601 O O . GLU A 1 79 ? -10.549 -1.726 -2.935 1.00 98.75 79 GLU A O 1
ATOM 606 N N . VAL A 1 80 ? -9.771 -0.560 -1.172 1.00 98.81 80 VAL A N 1
ATOM 607 C CA . VAL A 1 80 ? -9.841 -1.656 -0.203 1.00 98.81 80 VAL A CA 1
ATOM 608 C C . VAL A 1 80 ? -10.562 -1.249 1.071 1.00 98.81 80 VAL A C 1
ATOM 610 O O . VAL A 1 80 ? -10.695 -0.067 1.386 1.00 98.81 80 VAL A O 1
ATOM 613 N N . THR A 1 81 ? -11.016 -2.233 1.840 1.00 98.81 81 THR A N 1
ATOM 614 C CA . THR A 1 81 ? -11.372 -2.069 3.251 1.00 98.81 81 THR A CA 1
ATOM 615 C C . THR A 1 81 ? -10.610 -3.074 4.090 1.00 98.81 81 THR A C 1
ATOM 617 O O . THR A 1 81 ? -10.778 -4.276 3.911 1.00 98.81 81 THR A O 1
ATOM 620 N N . VAL A 1 82 ? -9.795 -2.575 5.016 1.00 98.81 82 VAL A N 1
ATOM 621 C CA . VAL A 1 82 ? -9.078 -3.397 5.994 1.00 98.81 82 VAL A CA 1
ATOM 622 C C . VAL A 1 82 ? -9.931 -3.529 7.246 1.00 98.81 82 VAL A C 1
ATOM 624 O O . VAL A 1 82 ? -10.354 -2.515 7.803 1.00 98.81 82 VAL A O 1
ATOM 627 N N . LYS A 1 83 ? -10.186 -4.763 7.683 1.00 98.69 83 LYS A N 1
ATOM 628 C CA . LYS A 1 83 ? -10.874 -5.076 8.942 1.00 98.69 83 LYS A CA 1
ATOM 629 C C . LYS A 1 83 ? -9.835 -5.390 10.016 1.00 98.69 83 LYS A C 1
ATOM 631 O O . LYS A 1 83 ? -8.863 -6.090 9.742 1.00 98.69 83 LYS A O 1
ATOM 636 N N . PHE A 1 84 ? -10.050 -4.890 11.225 1.00 98.38 84 PHE A N 1
ATOM 637 C CA . PHE A 1 84 ? -9.137 -5.024 12.360 1.00 98.38 84 PHE A CA 1
ATOM 638 C C . PHE A 1 84 ? -9.747 -5.875 13.481 1.00 98.38 84 PHE A C 1
ATOM 640 O O . PHE A 1 84 ? -10.959 -6.086 13.523 1.00 98.38 84 PHE A O 1
ATOM 647 N N . GLU A 1 85 ? -8.907 -6.365 14.394 1.00 97.25 85 GLU A N 1
ATOM 648 C CA . GLU A 1 85 ? -9.318 -7.227 15.518 1.00 97.25 85 GLU A CA 1
ATOM 649 C C . GLU A 1 85 ? -10.371 -6.607 16.445 1.00 97.25 85 GLU A C 1
ATOM 651 O O . GLU A 1 85 ? -11.205 -7.320 17.000 1.00 97.25 85 GLU A O 1
ATOM 656 N N . ASP A 1 86 ? -10.366 -5.285 16.599 1.00 94.25 86 ASP A N 1
ATOM 657 C CA . ASP A 1 86 ? -11.338 -4.544 17.411 1.00 94.25 86 ASP A CA 1
ATOM 658 C C . ASP A 1 86 ? -12.665 -4.267 16.674 1.00 94.25 86 ASP A C 1
ATOM 660 O O . ASP A 1 86 ? -13.545 -3.582 17.199 1.00 94.25 86 ASP A O 1
ATOM 664 N N . GLY A 1 87 ? -12.820 -4.790 15.454 1.00 94.69 87 GLY A N 1
ATOM 665 C CA . GLY A 1 87 ? -13.973 -4.559 14.588 1.00 94.69 87 GLY A CA 1
ATOM 666 C C . GLY A 1 87 ? -13.919 -3.243 13.809 1.00 94.69 87 GLY A C 1
ATOM 667 O O . GLY A 1 87 ? -14.824 -2.980 13.010 1.00 94.69 87 GLY A O 1
ATOM 668 N N . HIS A 1 88 ? -12.878 -2.423 13.992 1.00 95.06 88 HIS A N 1
ATOM 669 C CA . HIS A 1 88 ? -12.663 -1.230 13.186 1.00 95.06 88 HIS A CA 1
ATOM 670 C C . HIS A 1 88 ? -12.452 -1.594 11.711 1.00 95.06 88 HIS A C 1
ATOM 672 O O . HIS A 1 88 ? -11.914 -2.649 11.364 1.00 95.06 88 HIS A O 1
ATOM 678 N N . GLN A 1 89 ? -12.872 -0.688 10.827 1.00 97.88 89 GLN A N 1
ATOM 679 C CA . GLN A 1 89 ? -12.685 -0.813 9.390 1.00 97.88 89 GLN A CA 1
ATOM 680 C C . GLN A 1 89 ? -12.072 0.458 8.819 1.00 97.88 89 GLN A C 1
ATOM 682 O O . GLN A 1 89 ? -12.549 1.561 9.085 1.00 97.88 89 GLN A O 1
ATOM 687 N N . HIS A 1 90 ? -11.057 0.283 7.978 1.00 98.00 90 HIS A N 1
ATOM 688 C CA . HIS A 1 90 ? -10.402 1.364 7.257 1.00 98.00 90 HIS A CA 1
ATOM 689 C C . HIS A 1 90 ? -10.602 1.170 5.760 1.00 98.00 90 HIS A C 1
ATOM 691 O O . HIS A 1 90 ? -9.979 0.295 5.157 1.00 98.00 90 HIS A O 1
ATOM 697 N N . ARG A 1 91 ? -11.445 2.006 5.147 1.00 98.38 91 ARG A N 1
ATOM 698 C CA . ARG A 1 91 ? -11.603 2.056 3.690 1.00 98.38 91 ARG A CA 1
ATOM 699 C C . ARG A 1 91 ? -10.694 3.126 3.099 1.00 98.38 91 ARG A C 1
ATOM 701 O O . ARG A 1 91 ? -10.772 4.282 3.506 1.00 98.38 91 ARG A O 1
ATOM 708 N N . CYS A 1 92 ? -9.861 2.757 2.134 1.00 98.25 92 CYS A N 1
ATOM 709 C CA . CYS A 1 92 ? -8.985 3.697 1.441 1.00 98.25 92 CYS A CA 1
ATOM 710 C C . CYS A 1 92 ? -8.682 3.246 0.009 1.00 98.25 92 CYS A C 1
ATOM 712 O O . CYS A 1 92 ? -8.918 2.097 -0.370 1.00 98.25 92 CYS A O 1
ATOM 714 N N . ARG A 1 93 ? -8.141 4.177 -0.782 1.00 98.31 93 ARG A N 1
ATOM 715 C CA . ARG A 1 93 ? -7.480 3.875 -2.051 1.00 98.31 93 ARG A CA 1
ATOM 716 C C . ARG A 1 93 ? -5.977 3.807 -1.814 1.00 98.31 93 ARG A C 1
ATOM 718 O O . ARG A 1 93 ? -5.426 4.725 -1.211 1.00 98.31 93 ARG A O 1
ATOM 725 N N . ILE A 1 94 ? -5.348 2.774 -2.351 1.00 98.25 94 ILE A N 1
ATOM 726 C CA . ILE A 1 94 ? -3.900 2.636 -2.442 1.00 98.25 94 ILE A CA 1
ATOM 727 C C . ILE A 1 94 ? -3.458 2.650 -3.908 1.00 98.25 94 ILE A C 1
ATOM 729 O O . ILE A 1 94 ? -4.150 2.134 -4.789 1.00 98.25 94 ILE A O 1
ATOM 733 N N . ASP A 1 95 ? -2.303 3.244 -4.165 1.00 98.06 95 ASP A N 1
ATOM 734 C CA . ASP A 1 95 ? -1.705 3.417 -5.483 1.00 98.06 95 ASP A CA 1
ATOM 735 C C . ASP A 1 95 ? -0.498 2.471 -5.601 1.00 98.06 95 ASP A C 1
ATOM 737 O O . ASP A 1 95 ? 0.630 2.817 -5.237 1.00 98.06 95 ASP A O 1
ATOM 741 N N . LEU A 1 96 ? -0.733 1.246 -6.088 1.00 98.50 96 LEU A N 1
ATOM 742 C CA . LEU A 1 96 ? 0.260 0.168 -6.103 1.00 98.50 96 LEU A CA 1
ATOM 743 C C . LEU A 1 96 ? 1.277 0.354 -7.229 1.00 98.50 96 LEU A C 1
ATOM 745 O O . LEU A 1 96 ? 0.963 0.186 -8.408 1.00 98.50 96 LEU A O 1
ATOM 749 N N . GLY A 1 97 ? 2.530 0.653 -6.893 1.00 97.38 97 GLY A N 1
ATOM 750 C CA . GLY A 1 97 ? 3.557 0.862 -7.911 1.00 97.38 97 GLY A CA 1
ATOM 751 C C . GLY A 1 97 ? 4.970 1.026 -7.372 1.00 97.38 97 GLY A C 1
ATOM 752 O O . GLY A 1 97 ? 5.216 1.201 -6.180 1.00 97.38 97 GLY A O 1
ATOM 753 N N . CYS A 1 98 ? 5.936 1.030 -8.285 1.00 95.69 98 CYS A N 1
ATOM 754 C CA . CYS A 1 98 ? 7.298 1.444 -7.969 1.00 95.69 98 CYS A CA 1
ATOM 755 C C . CYS A 1 98 ? 7.459 2.973 -8.055 1.00 95.69 98 CYS A C 1
ATOM 757 O O . CYS A 1 98 ? 6.560 3.696 -8.471 1.00 95.69 98 CYS A O 1
ATOM 759 N N . GLY A 1 99 ? 8.652 3.479 -7.717 1.00 87.69 99 GLY A N 1
ATOM 760 C CA . GLY A 1 99 ? 9.028 4.862 -8.039 1.00 87.69 99 GLY A CA 1
ATOM 761 C C . GLY A 1 99 ? 8.421 5.925 -7.125 1.00 87.69 99 GLY A C 1
ATOM 762 O O . GLY A 1 99 ? 8.200 7.045 -7.566 1.00 87.69 99 GLY A O 1
ATOM 763 N N . GLY A 1 100 ? 8.177 5.585 -5.860 1.00 86.81 100 GLY A N 1
ATOM 764 C CA . GLY A 1 100 ? 7.583 6.510 -4.895 1.00 86.81 100 GLY A CA 1
ATOM 765 C C . GLY A 1 100 ? 6.093 6.280 -4.652 1.00 86.81 100 GLY A C 1
ATOM 766 O O . GLY A 1 100 ? 5.553 6.958 -3.787 1.00 86.81 100 GLY A O 1
ATOM 767 N N . ASN A 1 101 ? 5.487 5.300 -5.322 1.00 95.75 101 ASN A N 1
ATOM 768 C CA . ASN A 1 101 ? 4.153 4.775 -5.028 1.00 95.75 101 ASN A CA 1
ATOM 769 C C . ASN A 1 101 ? 4.192 3.728 -3.895 1.00 95.75 101 ASN A C 1
ATOM 771 O O . ASN A 1 101 ? 5.247 3.492 -3.288 1.00 95.75 101 ASN A O 1
ATOM 775 N N . GLU A 1 102 ? 3.041 3.141 -3.583 1.00 97.31 102 GLU A N 1
ATOM 776 C CA . GLU A 1 102 ? 2.839 2.279 -2.420 1.00 97.31 102 GLU A CA 1
ATOM 777 C C . GLU A 1 102 ? 3.077 0.806 -2.759 1.00 97.31 102 GLU A C 1
ATOM 779 O O . GLU A 1 102 ? 2.816 0.346 -3.872 1.00 97.31 102 GLU A O 1
ATOM 784 N N . THR A 1 103 ? 3.590 0.053 -1.786 1.00 97.94 103 THR A N 1
ATOM 785 C CA . THR A 1 103 ? 3.807 -1.399 -1.919 1.00 97.94 103 THR A CA 1
ATOM 786 C C . THR A 1 103 ? 2.702 -2.253 -1.299 1.00 97.94 103 THR A C 1
ATOM 788 O O . THR A 1 103 ? 2.717 -3.467 -1.469 1.00 97.94 103 THR A O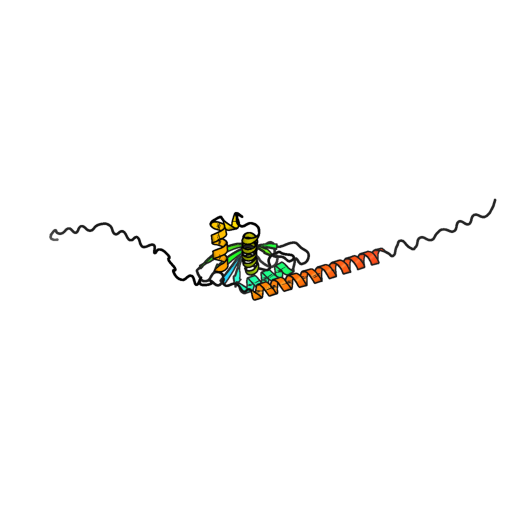 1
ATOM 791 N N . GLY A 1 104 ? 1.758 -1.627 -0.598 1.00 98.44 104 GLY A N 1
ATOM 792 C CA . GLY A 1 104 ? 0.692 -2.266 0.168 1.00 98.44 104 GLY A CA 1
ATOM 793 C C . GLY A 1 104 ? 0.012 -1.260 1.095 1.00 98.44 104 GLY A C 1
ATOM 794 O O . GLY A 1 104 ? 0.418 -0.094 1.166 1.00 98.44 104 GLY A O 1
ATOM 795 N N . PHE A 1 105 ? -1.001 -1.711 1.832 1.00 98.75 105 PHE A N 1
ATOM 796 C CA . PHE A 1 105 ? -1.710 -0.886 2.809 1.00 98.75 105 PHE A CA 1
ATOM 797 C C . PHE A 1 105 ? -0.778 -0.450 3.942 1.00 98.75 105 PHE A C 1
ATOM 799 O O . PHE A 1 105 ? -0.793 0.715 4.344 1.00 98.75 105 PHE A O 1
ATOM 806 N N . ALA A 1 106 ? 0.095 -1.342 4.422 1.00 98.62 106 ALA A N 1
ATOM 807 C CA . ALA A 1 106 ? 1.026 -0.980 5.486 1.00 98.62 106 ALA A CA 1
ATOM 808 C C . ALA A 1 106 ? 1.972 0.163 5.064 1.00 98.62 106 ALA A C 1
ATOM 810 O O . ALA A 1 106 ? 2.228 1.086 5.843 1.00 98.62 106 ALA A O 1
ATOM 811 N N . ASP A 1 107 ? 2.467 0.133 3.821 1.00 98.62 107 ASP A N 1
ATOM 812 C CA . ASP A 1 107 ? 3.309 1.201 3.274 1.00 98.62 107 ASP A CA 1
ATOM 813 C C . ASP A 1 107 ? 2.537 2.515 3.111 1.00 98.62 107 ASP A C 1
ATOM 815 O O . ASP A 1 107 ? 3.055 3.571 3.479 1.00 98.62 107 ASP A O 1
ATOM 819 N N . HIS A 1 108 ? 1.288 2.451 2.638 1.00 98.50 108 HIS A N 1
ATOM 820 C CA . HIS A 1 108 ? 0.386 3.603 2.560 1.00 98.50 108 HIS A CA 1
ATOM 821 C C . HIS A 1 108 ? 0.232 4.295 3.926 1.00 98.50 108 HIS A C 1
ATOM 823 O O . HIS A 1 108 ? 0.477 5.499 4.051 1.00 98.50 108 HIS A O 1
ATOM 829 N N . CYS A 1 109 ? -0.055 3.533 4.987 1.00 98.38 109 CYS A N 1
ATOM 830 C CA . CYS A 1 109 ? -0.161 4.080 6.341 1.00 98.38 109 CYS A CA 1
ATOM 831 C C . CYS A 1 109 ? 1.146 4.735 6.811 1.00 98.38 109 CYS A C 1
ATOM 833 O O . CYS A 1 109 ? 1.127 5.842 7.355 1.00 98.38 109 CYS A O 1
ATOM 835 N N . PHE A 1 110 ? 2.301 4.092 6.597 1.00 98.31 110 PHE A N 1
ATOM 836 C CA . PHE A 1 110 ? 3.578 4.687 7.002 1.00 98.31 110 PHE A CA 1
ATOM 837 C C . PHE A 1 110 ? 3.931 5.935 6.202 1.00 98.31 110 PHE A C 1
ATOM 839 O O . PHE A 1 110 ? 4.475 6.869 6.783 1.00 98.31 110 PHE A O 1
ATOM 846 N N . ARG A 1 111 ? 3.595 5.998 4.913 1.00 97.31 111 ARG A N 1
ATOM 847 C CA . ARG A 1 111 ? 3.800 7.195 4.086 1.00 97.31 111 ARG A CA 1
ATOM 848 C C . ARG A 1 111 ? 2.992 8.377 4.586 1.00 97.31 111 ARG A C 1
ATOM 850 O O . ARG A 1 111 ? 3.523 9.481 4.655 1.00 97.31 111 ARG A O 1
ATOM 857 N N . ILE A 1 112 ? 1.747 8.145 4.993 1.00 96.19 112 ILE A N 1
ATOM 858 C CA . ILE A 1 112 ? 0.925 9.175 5.628 1.00 96.19 112 ILE A CA 1
ATOM 859 C C . ILE A 1 112 ? 1.592 9.686 6.912 1.00 96.19 112 ILE A C 1
ATOM 861 O O . ILE A 1 112 ? 1.719 10.897 7.111 1.00 96.19 112 ILE A O 1
ATOM 865 N N . LEU A 1 113 ? 2.061 8.777 7.772 1.00 96.62 113 LEU A N 1
ATOM 866 C CA . LEU A 1 113 ? 2.752 9.151 9.007 1.00 96.62 113 LEU A CA 1
ATOM 867 C C . LEU A 1 113 ? 4.042 9.936 8.714 1.00 96.62 113 LEU A C 1
ATOM 869 O O . LEU A 1 113 ? 4.254 10.998 9.294 1.00 96.62 113 LEU A O 1
ATOM 873 N N . GLU A 1 114 ? 4.867 9.464 7.779 1.00 96.19 114 GLU A N 1
ATOM 874 C CA . GLU A 1 114 ? 6.100 10.125 7.327 1.00 96.19 114 GLU A CA 1
ATOM 875 C C . GLU A 1 114 ? 5.819 11.529 6.767 1.00 96.19 114 GLU A C 1
ATOM 877 O O . GLU A 1 114 ? 6.509 12.488 7.119 1.00 96.19 114 GLU A O 1
ATOM 882 N N . TYR A 1 115 ? 4.769 11.674 5.954 1.00 95.31 115 TYR A N 1
ATOM 883 C CA . TYR A 1 115 ? 4.333 12.961 5.420 1.00 95.31 115 TYR A CA 1
ATOM 884 C C . TYR A 1 115 ? 3.863 13.903 6.532 1.00 95.31 115 TYR A C 1
ATOM 886 O O . TYR A 1 115 ? 4.271 15.064 6.562 1.00 95.31 115 TYR A O 1
ATOM 894 N N . SER A 1 116 ? 3.087 13.401 7.499 1.00 95.38 116 SER A N 1
ATOM 895 C CA . SER A 1 116 ? 2.646 14.195 8.651 1.00 95.38 116 SER A CA 1
ATOM 896 C C . SER A 1 116 ? 3.829 14.721 9.477 1.00 95.38 116 SER A C 1
ATOM 898 O O . SER A 1 116 ? 3.837 15.886 9.874 1.00 95.38 116 SER A O 1
ATOM 900 N N . GLU A 1 117 ? 4.873 13.909 9.680 1.00 95.12 117 GLU A N 1
ATOM 901 C CA . GLU A 1 117 ? 6.091 14.327 10.385 1.00 95.12 117 GLU A CA 1
ATOM 902 C C . GLU A 1 117 ? 6.921 15.325 9.569 1.00 95.12 117 GLU A C 1
ATOM 904 O O . GLU A 1 117 ? 7.521 16.242 10.136 1.00 95.12 117 GLU A O 1
ATOM 909 N N . SER A 1 118 ? 6.940 15.185 8.240 1.00 95.75 118 SER A N 1
ATOM 910 C CA . SER A 1 118 ? 7.570 16.164 7.350 1.00 95.75 118 SER A CA 1
ATOM 911 C C . SER A 1 118 ? 6.873 17.521 7.440 1.00 95.75 118 SER A C 1
ATOM 913 O O . SER A 1 118 ? 7.539 18.541 7.625 1.00 95.75 118 SER A O 1
ATOM 915 N N . LEU A 1 119 ? 5.537 17.536 7.384 1.00 95.69 119 LEU A N 1
ATOM 916 C CA . LEU A 1 119 ? 4.739 18.758 7.459 1.00 95.69 119 LEU A CA 1
ATOM 917 C C . LEU A 1 119 ? 4.946 19.515 8.770 1.00 95.69 119 LEU A C 1
ATOM 919 O O . LEU A 1 119 ? 5.004 20.738 8.752 1.00 95.69 119 LEU A O 1
ATOM 923 N N . LYS A 1 120 ? 5.136 18.829 9.904 1.00 93.44 120 LYS A N 1
ATOM 924 C CA . LYS A 1 120 ? 5.408 19.509 11.186 1.00 93.44 120 LYS A CA 1
ATOM 925 C C . LYS A 1 120 ? 6.651 20.397 11.127 1.00 93.44 120 LYS A C 1
ATOM 927 O O . LYS A 1 120 ? 6.731 21.378 11.861 1.00 93.44 120 LYS A O 1
ATOM 932 N N . LYS A 1 121 ? 7.621 20.038 10.282 1.00 93.38 121 LYS A N 1
ATOM 933 C CA . LYS A 1 121 ? 8.878 20.774 10.107 1.00 93.38 121 LYS A CA 1
ATOM 934 C C . LYS A 1 121 ? 8.769 21.842 9.025 1.00 93.38 121 LYS A C 1
ATOM 936 O O . LYS A 1 121 ? 9.300 22.930 9.211 1.00 93.38 121 LYS A O 1
ATOM 941 N N . SER A 1 122 ? 8.130 21.523 7.900 1.00 95.88 122 SER A N 1
ATOM 942 C CA . SER A 1 122 ? 8.083 22.411 6.735 1.00 95.88 122 SER A CA 1
ATOM 943 C C . SER A 1 122 ? 6.909 23.389 6.766 1.00 95.88 122 SER A C 1
ATOM 945 O O . SER A 1 122 ? 7.071 24.550 6.406 1.00 95.88 122 SER A O 1
ATOM 947 N N . GLU A 1 123 ? 5.732 22.930 7.189 1.00 94.81 123 GLU A N 1
ATOM 948 C CA . GLU A 1 123 ? 4.458 23.648 7.088 1.00 94.81 123 GLU A CA 1
ATOM 949 C C . GLU A 1 123 ? 3.545 23.324 8.291 1.00 94.81 123 GLU A C 1
ATOM 951 O O . GLU A 1 123 ? 2.518 22.656 8.149 1.00 94.81 123 GLU A O 1
ATOM 956 N N . PRO A 1 124 ? 3.873 23.791 9.510 1.00 91.75 124 PRO A N 1
ATOM 957 C CA . PRO A 1 124 ? 3.151 23.407 10.731 1.00 91.75 124 PRO A CA 1
ATOM 958 C C . PRO A 1 124 ? 1.669 23.825 10.748 1.00 91.75 124 PRO A C 1
ATOM 960 O O . PRO A 1 124 ? 0.874 23.239 11.479 1.00 91.75 124 PRO A O 1
ATOM 963 N N . ASN A 1 125 ? 1.284 24.803 9.921 1.00 93.19 125 ASN A N 1
ATOM 964 C CA . ASN A 1 125 ? -0.100 25.264 9.773 1.00 93.19 125 ASN A CA 1
ATOM 965 C C . ASN A 1 125 ? -0.875 24.531 8.665 1.00 93.19 125 ASN A C 1
ATOM 967 O O . ASN A 1 125 ? -2.027 24.879 8.397 1.00 93.19 125 ASN A O 1
ATOM 971 N N . HIS A 1 126 ? -0.265 23.540 8.006 1.00 93.38 126 HIS A N 1
ATOM 972 C CA . HIS A 1 126 ? -0.910 22.782 6.941 1.00 93.38 126 HIS A CA 1
ATOM 973 C C . HIS A 1 126 ? -2.212 22.144 7.447 1.00 93.38 126 HIS A C 1
ATOM 975 O O . HIS A 1 126 ? -2.264 21.609 8.559 1.00 93.38 126 HIS A O 1
ATOM 981 N N . TRP A 1 127 ? -3.271 22.184 6.630 1.00 88.75 127 TRP A N 1
ATOM 982 C CA . TRP A 1 127 ? -4.624 21.754 7.017 1.00 88.75 127 TRP A CA 1
ATOM 983 C C . TRP A 1 127 ? -4.656 20.328 7.590 1.00 88.75 127 TRP A C 1
ATOM 985 O O . TRP A 1 127 ? -5.416 20.038 8.510 1.00 88.75 127 TRP A O 1
ATOM 995 N N . TYR A 1 128 ? -3.774 19.463 7.084 1.00 84.88 128 TYR A N 1
ATOM 996 C CA . TYR A 1 128 ? -3.604 18.074 7.512 1.00 84.88 128 TYR A CA 1
ATOM 997 C C . TYR A 1 128 ? -3.214 17.926 8.992 1.00 84.88 128 TYR A C 1
ATOM 999 O O . TYR A 1 128 ? -3.544 16.930 9.626 1.00 84.88 128 TYR A O 1
ATOM 1007 N N . LEU A 1 129 ? -2.519 18.921 9.552 1.00 90.38 129 LEU A N 1
ATOM 1008 C CA . LEU A 1 129 ? -2.075 18.935 10.948 1.00 90.38 129 LEU A CA 1
ATOM 1009 C C . LEU A 1 129 ? -3.005 19.728 11.863 1.00 90.38 129 LEU A C 1
ATOM 1011 O O . LEU A 1 129 ? -2.958 19.553 13.079 1.00 90.38 129 LEU A O 1
ATOM 1015 N N . THR A 1 130 ? -3.818 20.627 11.310 1.00 90.62 130 THR A N 1
ATOM 1016 C CA . THR A 1 130 ? -4.634 21.567 12.087 1.00 90.62 130 THR A CA 1
ATOM 1017 C C . THR A 1 130 ? -6.097 21.133 12.191 1.00 90.62 130 THR A C 1
ATOM 1019 O O . THR A 1 130 ? -6.692 21.308 13.259 1.00 90.62 130 THR A O 1
ATOM 1022 N N . ASN A 1 131 ? -6.645 20.491 11.153 1.00 93.94 131 ASN A N 1
ATOM 1023 C CA . ASN A 1 131 ? -8.009 19.951 11.110 1.00 93.94 131 ASN A CA 1
ATOM 1024 C C . ASN A 1 131 ? -8.150 18.673 11.970 1.00 93.94 131 ASN A C 1
ATOM 1026 O O . ASN A 1 131 ? -7.223 17.863 12.042 1.00 93.94 131 ASN A O 1
ATOM 1030 N N . SER A 1 132 ? -9.310 18.481 12.611 1.00 93.69 132 SER A N 1
ATOM 1031 C CA . SER A 1 132 ? -9.627 17.286 13.404 1.00 93.69 132 SER A CA 1
ATOM 1032 C C . SER A 1 132 ? -9.522 15.999 12.591 1.00 93.69 132 SER A C 1
ATOM 1034 O O . SER A 1 132 ? -8.886 15.064 13.056 1.00 93.69 132 SER A O 1
ATOM 1036 N N . GLN A 1 133 ? -10.020 15.975 11.351 1.00 92.44 133 GLN A N 1
ATOM 1037 C CA . GLN A 1 133 ? -9.993 14.774 10.505 1.00 92.44 133 GLN A CA 1
ATOM 1038 C C . GLN A 1 133 ? -8.564 14.283 10.233 1.00 92.44 133 GLN A C 1
ATOM 1040 O O . GLN A 1 133 ? -8.286 13.089 10.295 1.00 92.44 133 GLN A O 1
ATOM 1045 N N . GLY A 1 134 ? -7.635 15.206 9.960 1.00 92.12 134 GLY A N 1
ATOM 1046 C CA . GLY A 1 134 ? -6.229 14.864 9.732 1.00 92.12 134 GLY A CA 1
ATOM 1047 C C . GLY A 1 134 ? -5.541 14.363 11.004 1.00 92.12 134 GLY A C 1
ATOM 1048 O O . GLY A 1 134 ? -4.824 13.364 10.971 1.00 92.12 134 GLY A O 1
ATOM 1049 N N . LYS A 1 135 ? -5.817 15.004 12.148 1.00 93.31 135 LYS A N 1
ATOM 1050 C CA . LYS A 1 135 ? -5.311 14.568 13.460 1.00 93.31 135 LYS A CA 1
ATOM 1051 C C . LYS A 1 135 ? -5.828 13.181 13.832 1.00 93.31 135 LYS A C 1
ATOM 1053 O O . LYS A 1 135 ? -5.038 12.329 14.223 1.00 93.31 135 LYS A O 1
ATOM 1058 N N . GLU A 1 136 ? -7.130 12.959 13.680 1.00 94.44 136 GLU A N 1
ATOM 1059 C CA . GLU A 1 136 ? -7.790 11.681 13.947 1.00 94.44 136 GLU A CA 1
ATOM 1060 C C . GLU A 1 136 ? -7.211 10.573 13.071 1.00 94.44 136 GLU A C 1
ATOM 1062 O O . GLU A 1 136 ? -6.877 9.513 13.591 1.00 94.44 136 GLU A O 1
ATOM 1067 N N . LEU A 1 137 ? -6.991 10.832 11.777 1.00 94.62 137 LEU A N 1
ATOM 1068 C CA . LEU A 1 137 ? -6.344 9.872 10.885 1.00 94.62 137 LEU A CA 1
ATOM 1069 C C . LEU A 1 137 ? -4.920 9.532 11.348 1.00 94.62 137 LEU A C 1
ATOM 1071 O O . LEU A 1 137 ? -4.572 8.360 11.432 1.00 94.62 137 LEU A O 1
ATOM 1075 N N . VAL 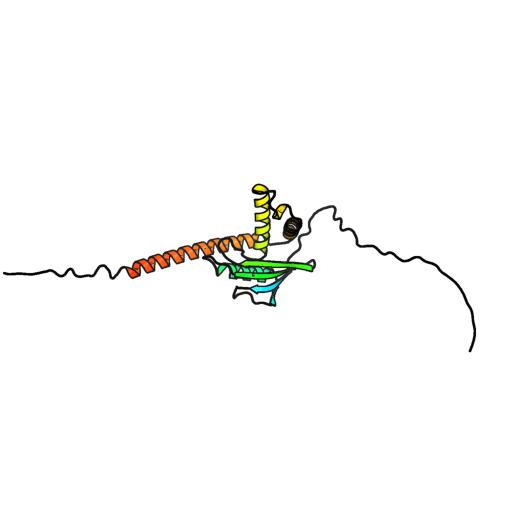A 1 138 ? -4.088 10.522 11.683 1.00 94.56 138 VAL A N 1
ATOM 1076 C CA . VAL A 1 138 ? -2.710 10.268 12.144 1.00 94.56 138 VAL A CA 1
ATOM 1077 C C . VAL A 1 138 ? -2.687 9.461 13.444 1.00 94.56 138 VAL A C 1
ATOM 1079 O O . VAL A 1 138 ? -1.893 8.527 13.565 1.00 94.56 138 VAL A O 1
ATOM 1082 N N . GLU A 1 139 ? -3.545 9.789 14.411 1.00 94.12 139 GLU A N 1
ATOM 1083 C CA . GLU A 1 139 ? -3.649 9.029 15.662 1.00 94.12 139 GLU A CA 1
ATOM 1084 C C . GLU A 1 139 ? -4.180 7.610 15.428 1.00 94.12 139 GLU A C 1
ATOM 1086 O O . GLU A 1 139 ? -3.628 6.650 15.971 1.00 94.12 139 GLU A O 1
ATOM 1091 N N . LEU A 1 140 ? -5.165 7.454 14.542 1.00 94.69 140 LEU A N 1
ATOM 1092 C CA . LEU A 1 140 ? -5.680 6.153 14.128 1.00 94.69 140 LEU A CA 1
ATOM 1093 C C . LEU A 1 140 ? -4.574 5.290 13.510 1.00 94.69 140 LEU A C 1
ATOM 1095 O O . LEU A 1 140 ? -4.347 4.168 13.956 1.00 94.69 140 LEU A O 1
ATOM 1099 N N . LEU A 1 141 ? -3.812 5.817 12.550 1.00 96.31 141 LEU A N 1
ATOM 1100 C CA . LEU A 1 141 ? -2.733 5.068 11.900 1.00 96.31 141 LEU A CA 1
ATOM 1101 C C . LEU A 1 141 ? -1.609 4.671 12.869 1.00 96.31 141 LEU A C 1
ATOM 1103 O O . LEU A 1 141 ? -0.974 3.632 12.683 1.00 96.31 141 LEU A O 1
ATOM 1107 N N . LYS A 1 142 ? -1.355 5.460 13.923 1.00 95.62 142 LYS A N 1
ATOM 1108 C CA . LYS A 1 142 ? -0.395 5.096 14.983 1.00 95.62 142 LYS A CA 1
ATOM 1109 C C . LYS A 1 142 ? -0.868 3.921 15.837 1.00 95.62 142 LYS A C 1
ATOM 1111 O O . LYS A 1 142 ? -0.021 3.227 16.407 1.00 95.62 142 LYS A O 1
ATOM 1116 N N . SER A 1 143 ? -2.180 3.706 15.928 1.00 96.38 143 SER A N 1
ATOM 1117 C CA . SER A 1 143 ? -2.765 2.575 16.651 1.00 96.38 143 SER A CA 1
ATOM 1118 C C . SER A 1 143 ? -2.650 1.255 15.884 1.00 96.38 143 SER A C 1
ATOM 1120 O O . SER A 1 143 ? -2.773 0.200 16.487 1.00 96.38 143 SER A O 1
ATOM 1122 N N . TYR A 1 144 ? -2.352 1.253 14.584 1.00 97.62 144 TYR A N 1
ATOM 1123 C CA . TYR A 1 144 ? -2.271 -0.000 13.832 1.00 97.62 144 TYR A CA 1
ATOM 1124 C C . TYR A 1 144 ? -0.977 -0.782 14.114 1.00 97.62 144 TYR A C 1
ATOM 1126 O O . TYR A 1 144 ? 0.139 -0.245 14.120 1.00 97.62 144 TYR A O 1
ATOM 1134 N N . GLN A 1 145 ? -1.111 -2.094 14.307 1.00 97.62 145 GLN A N 1
ATOM 1135 C CA . GLN A 1 145 ? 0.001 -3.032 14.432 1.00 97.62 145 GLN A CA 1
ATOM 1136 C C . GLN A 1 145 ? 0.471 -3.483 13.043 1.00 97.62 145 GLN A C 1
ATOM 1138 O O . GLN A 1 145 ? 0.135 -4.559 12.568 1.00 97.62 145 GLN A O 1
ATOM 1143 N N . LEU A 1 146 ? 1.268 -2.639 12.385 1.00 97.44 146 LEU A N 1
ATOM 1144 C CA . LEU A 1 146 ? 1.788 -2.896 11.037 1.00 97.44 146 LEU A CA 1
ATOM 1145 C C . LEU A 1 146 ? 3.267 -3.306 11.049 1.00 97.44 146 LEU A C 1
ATOM 1147 O O . LEU A 1 146 ? 4.077 -2.780 11.824 1.00 97.44 146 LEU A O 1
ATOM 1151 N N . ASN A 1 147 ? 3.644 -4.208 10.141 1.00 97.06 147 ASN A N 1
ATOM 1152 C CA . ASN A 1 147 ? 5.001 -4.738 10.038 1.00 97.06 147 ASN A CA 1
ATOM 1153 C C . ASN A 1 147 ? 5.952 -3.761 9.316 1.00 97.06 147 ASN A C 1
ATOM 1155 O O . ASN A 1 147 ? 6.074 -3.746 8.090 1.00 97.06 147 ASN A O 1
ATOM 1159 N N . ARG A 1 148 ? 6.690 -2.958 10.094 1.00 96.69 148 ARG A N 1
ATOM 1160 C CA . ARG A 1 148 ? 7.690 -2.006 9.565 1.00 96.69 148 ARG A CA 1
ATOM 1161 C C . ARG A 1 148 ? 8.795 -2.677 8.749 1.00 96.69 148 ARG A C 1
ATOM 1163 O O . ARG A 1 148 ? 9.258 -2.095 7.770 1.00 96.69 148 ARG A O 1
ATOM 1170 N N . GLN A 1 149 ? 9.229 -3.876 9.141 1.00 98.00 149 GLN A N 1
ATOM 1171 C CA . GLN A 1 149 ? 10.312 -4.575 8.449 1.00 98.00 149 GLN A CA 1
ATOM 1172 C C . GLN A 1 149 ? 9.863 -5.058 7.067 1.00 98.00 149 GLN A C 1
ATOM 1174 O O . GLN A 1 149 ? 10.608 -4.928 6.098 1.00 98.00 149 GLN A O 1
ATOM 1179 N N . GLN A 1 150 ? 8.635 -5.564 6.959 1.00 97.69 150 GLN A N 1
ATOM 1180 C CA . GLN A 1 150 ? 8.029 -5.956 5.685 1.00 97.69 150 GLN A CA 1
ATOM 1181 C C . GLN A 1 150 ? 7.929 -4.776 4.722 1.00 97.69 150 GLN A C 1
ATOM 1183 O O . GLN A 1 150 ? 8.326 -4.900 3.565 1.00 97.69 150 GLN A O 1
ATOM 1188 N N . VAL A 1 151 ? 7.512 -3.607 5.214 1.00 98.25 151 VAL A N 1
ATOM 1189 C CA . VAL A 1 151 ? 7.462 -2.380 4.409 1.00 98.25 151 VAL A CA 1
ATOM 1190 C C . VAL A 1 151 ? 8.856 -1.953 3.948 1.00 98.25 151 VAL A C 1
ATOM 1192 O O . VAL A 1 151 ? 9.047 -1.662 2.767 1.00 98.25 151 VAL A O 1
ATOM 1195 N N . ALA A 1 152 ? 9.857 -1.977 4.833 1.00 98.19 152 ALA A N 1
ATOM 1196 C CA . ALA A 1 152 ? 11.239 -1.667 4.463 1.00 98.19 152 ALA A CA 1
ATOM 1197 C C . ALA A 1 152 ? 11.774 -2.621 3.378 1.00 98.19 152 ALA A C 1
ATOM 1199 O O . ALA A 1 152 ? 12.356 -2.174 2.385 1.00 98.19 152 ALA A O 1
ATOM 1200 N N . ASN A 1 153 ? 11.511 -3.922 3.521 1.00 98.31 153 ASN A N 1
ATOM 1201 C CA . ASN A 1 153 ? 11.880 -4.933 2.532 1.00 98.31 153 ASN A CA 1
ATOM 1202 C C . ASN A 1 153 ? 11.163 -4.691 1.194 1.00 98.31 153 ASN A C 1
ATOM 1204 O O . ASN A 1 153 ? 11.801 -4.713 0.142 1.00 98.31 153 ASN A O 1
ATOM 1208 N N . GLY A 1 154 ? 9.859 -4.397 1.223 1.00 98.06 154 GLY A N 1
ATOM 1209 C CA . GLY A 1 154 ? 9.064 -4.069 0.040 1.00 98.06 154 GLY A CA 1
ATOM 1210 C C . GLY A 1 154 ? 9.609 -2.845 -0.699 1.00 98.06 154 GLY A C 1
ATOM 1211 O O . GLY A 1 154 ? 9.850 -2.909 -1.906 1.00 98.06 154 GLY A O 1
ATOM 1212 N N . ARG A 1 155 ? 9.910 -1.758 0.025 1.00 97.94 155 ARG A N 1
ATOM 1213 C CA . ARG A 1 155 ? 10.569 -0.562 -0.530 1.00 97.94 155 ARG A CA 1
ATOM 1214 C C . ARG A 1 155 ? 11.926 -0.914 -1.155 1.00 97.94 155 ARG A C 1
ATOM 1216 O O . ARG A 1 155 ? 12.228 -0.487 -2.266 1.00 97.94 155 ARG A O 1
ATOM 1223 N N . GLN A 1 156 ? 12.742 -1.746 -0.507 1.00 98.06 156 GLN A N 1
ATOM 1224 C CA . GLN A 1 156 ? 14.018 -2.193 -1.080 1.00 98.06 156 GLN A CA 1
ATOM 1225 C C . GLN A 1 156 ? 13.826 -3.015 -2.369 1.00 98.06 156 GLN A C 1
ATOM 1227 O O . GLN A 1 156 ? 14.573 -2.839 -3.340 1.00 98.06 156 GLN A O 1
ATOM 1232 N N . CYS A 1 157 ? 12.814 -3.886 -2.412 1.00 97.81 157 CYS A N 1
ATOM 1233 C CA . CYS A 1 157 ? 12.449 -4.643 -3.606 1.00 97.81 157 CYS A CA 1
ATOM 1234 C C . CYS A 1 157 ? 12.062 -3.721 -4.767 1.00 97.81 157 CYS A C 1
ATOM 1236 O O . CYS A 1 157 ? 12.550 -3.938 -5.881 1.00 97.81 157 CYS A O 1
ATOM 1238 N N . THR A 1 158 ? 11.260 -2.676 -4.527 1.00 97.44 158 THR A N 1
ATOM 1239 C CA . THR A 1 158 ? 10.891 -1.720 -5.584 1.00 97.44 158 THR A CA 1
ATOM 1240 C C . THR A 1 158 ? 12.107 -0.955 -6.095 1.00 97.44 158 THR A C 1
ATOM 1242 O O . THR A 1 158 ? 12.306 -0.897 -7.308 1.00 97.44 158 THR A O 1
ATOM 1245 N N . PHE A 1 159 ? 13.001 -0.475 -5.221 1.00 96.56 159 PHE A N 1
ATOM 1246 C CA . PHE A 1 159 ? 14.256 0.164 -5.647 1.00 96.56 159 PHE A CA 1
ATOM 1247 C C . PHE A 1 159 ? 15.096 -0.746 -6.550 1.00 96.56 159 PHE A C 1
ATOM 1249 O O . PHE A 1 159 ? 15.550 -0.326 -7.621 1.00 96.56 159 PHE A O 1
ATOM 1256 N N . LYS A 1 160 ? 15.278 -2.013 -6.156 1.00 97.12 160 LYS A N 1
ATOM 1257 C CA . LYS A 1 160 ? 16.022 -2.994 -6.958 1.00 97.12 160 LYS A CA 1
ATOM 1258 C C . LYS A 1 160 ? 15.341 -3.244 -8.305 1.00 97.12 160 LYS A C 1
ATOM 1260 O O . LYS A 1 160 ? 16.022 -3.268 -9.330 1.00 97.12 160 LYS A O 1
ATOM 1265 N N . LYS A 1 161 ? 14.016 -3.411 -8.319 1.00 97.38 161 LYS A N 1
ATOM 1266 C CA . LYS A 1 161 ? 13.237 -3.670 -9.536 1.00 97.38 161 LYS A CA 1
ATOM 1267 C C . LYS A 1 161 ? 13.309 -2.495 -10.515 1.00 97.38 161 LYS A C 1
ATOM 1269 O O . LYS A 1 161 ? 13.559 -2.723 -11.697 1.00 97.38 161 LYS A O 1
ATOM 1274 N N . VAL A 1 162 ? 13.182 -1.259 -10.027 1.00 97.38 162 VAL A N 1
ATOM 1275 C CA . VAL A 1 162 ? 13.331 -0.033 -10.832 1.00 97.38 162 VAL A CA 1
ATOM 1276 C C . VAL A 1 162 ? 14.719 0.037 -11.456 1.00 97.38 162 VAL A C 1
ATOM 1278 O O . VAL A 1 162 ? 14.840 0.289 -12.654 1.00 97.38 162 VAL A O 1
ATOM 1281 N N . ARG A 1 163 ? 15.772 -0.207 -10.665 1.00 96.75 163 ARG A N 1
ATOM 1282 C CA . ARG A 1 163 ? 17.155 -0.178 -11.155 1.00 96.75 163 ARG A CA 1
ATOM 1283 C C . ARG A 1 163 ? 17.366 -1.174 -12.296 1.00 96.75 163 ARG A C 1
ATOM 1285 O O . ARG A 1 163 ? 17.790 -0.774 -13.375 1.00 96.75 163 ARG A O 1
ATOM 1292 N N . LEU A 1 164 ? 16.985 -2.434 -12.084 1.00 97.00 164 LEU A N 1
ATOM 1293 C CA . LEU A 1 164 ? 17.104 -3.486 -13.099 1.00 97.00 164 LEU A CA 1
ATOM 1294 C C . LEU A 1 164 ? 16.287 -3.167 -14.358 1.00 97.00 164 LEU A C 1
ATOM 1296 O O . LEU A 1 164 ? 16.749 -3.390 -15.476 1.00 97.00 164 LEU A O 1
ATOM 1300 N N . ALA A 1 165 ? 15.078 -2.624 -14.200 1.00 96.62 165 ALA A N 1
ATOM 1301 C CA . ALA A 1 165 ? 14.236 -2.266 -15.334 1.00 96.62 165 ALA A CA 1
ATOM 1302 C C . ALA A 1 165 ? 14.823 -1.102 -16.151 1.00 96.62 165 ALA A C 1
ATOM 1304 O O . ALA A 1 165 ? 14.751 -1.124 -17.382 1.00 96.62 165 ALA A O 1
ATOM 1305 N N . LYS A 1 166 ? 15.434 -0.105 -15.493 1.00 96.25 166 LYS A N 1
ATOM 1306 C CA . LYS A 1 166 ? 16.139 0.999 -16.164 1.00 96.25 166 LYS A CA 1
ATOM 1307 C C . LYS A 1 166 ? 17.363 0.494 -16.928 1.00 96.25 166 LYS A C 1
ATOM 1309 O O . LYS A 1 166 ? 17.461 0.757 -18.125 1.00 96.25 166 LYS A O 1
ATOM 1314 N N . GLU A 1 167 ? 18.215 -0.306 -16.285 1.00 96.88 167 GLU A N 1
ATOM 1315 C CA . GLU A 1 167 ? 19.390 -0.934 -16.911 1.00 96.88 167 GLU A CA 1
ATOM 1316 C C . GLU A 1 167 ? 18.986 -1.757 -18.154 1.00 96.88 167 GLU A C 1
ATOM 1318 O O . GLU A 1 167 ? 19.566 -1.609 -19.233 1.00 96.88 167 GLU A O 1
ATOM 1323 N N . ALA A 1 168 ? 17.922 -2.563 -18.053 1.00 95.81 168 ALA A N 1
ATOM 1324 C CA . ALA A 1 168 ? 17.407 -3.351 -19.173 1.00 95.81 168 ALA A CA 1
ATOM 1325 C C . ALA A 1 168 ? 16.838 -2.483 -20.311 1.00 95.81 168 ALA A C 1
ATOM 1327 O O . ALA A 1 168 ? 17.034 -2.796 -21.489 1.00 95.81 168 ALA A O 1
ATOM 1328 N N . ARG A 1 169 ? 16.136 -1.387 -19.988 1.00 95.62 169 ARG A N 1
ATOM 1329 C CA . ARG A 1 169 ? 15.618 -0.437 -20.987 1.00 95.62 169 ARG A CA 1
ATOM 1330 C C . ARG A 1 169 ? 16.757 0.255 -21.732 1.00 95.62 169 ARG A C 1
ATOM 1332 O O . ARG A 1 169 ? 16.706 0.361 -22.956 1.00 95.62 169 ARG A O 1
ATOM 1339 N N . GLU A 1 170 ? 17.795 0.680 -21.022 1.00 94.81 170 GLU A N 1
ATOM 1340 C CA . GLU A 1 170 ? 18.983 1.295 -21.618 1.00 94.81 170 GLU A CA 1
ATOM 1341 C C . GLU A 1 170 ? 19.748 0.320 -22.518 1.00 94.81 170 GLU A C 1
ATOM 1343 O O . GLU A 1 170 ? 20.121 0.681 -23.636 1.00 94.81 170 GLU A O 1
ATOM 1348 N N . ALA A 1 171 ? 19.929 -0.930 -22.082 1.00 94.62 171 ALA A N 1
ATOM 1349 C CA . ALA A 1 171 ? 20.565 -1.970 -22.888 1.00 94.62 171 ALA A CA 1
ATOM 1350 C C . ALA A 1 171 ? 19.788 -2.240 -24.189 1.00 94.62 171 ALA A C 1
ATOM 1352 O O . ALA A 1 171 ? 20.382 -2.255 -25.270 1.00 94.62 171 ALA A O 1
ATOM 1353 N N . LYS A 1 172 ? 18.454 -2.362 -24.109 1.00 93.62 172 LYS A N 1
ATOM 1354 C CA . LYS A 1 172 ? 17.582 -2.517 -25.287 1.00 93.62 172 LYS A CA 1
ATOM 1355 C C . LYS A 1 172 ? 17.678 -1.320 -26.237 1.00 93.62 172 LYS A C 1
ATOM 1357 O O . LYS A 1 172 ? 17.728 -1.509 -27.451 1.00 93.62 172 LYS A O 1
ATOM 1362 N N . ASN A 1 173 ? 17.744 -0.098 -25.709 1.00 92.00 173 ASN A N 1
ATOM 1363 C CA . ASN A 1 173 ? 17.894 1.106 -26.527 1.00 92.00 173 ASN A CA 1
ATOM 1364 C C . ASN A 1 173 ? 19.246 1.140 -27.259 1.00 92.00 173 ASN A C 1
ATOM 1366 O O . ASN A 1 173 ? 19.281 1.437 -28.452 1.00 92.00 173 ASN A O 1
ATOM 1370 N N . LYS A 1 174 ? 20.349 0.784 -26.583 1.00 90.88 174 LYS A N 1
ATOM 1371 C CA . LYS A 1 174 ? 21.686 0.693 -27.202 1.00 90.88 174 LYS A CA 1
ATOM 1372 C C . LYS A 1 174 ? 21.743 -0.384 -28.290 1.00 90.88 174 LYS A C 1
ATOM 1374 O O . LYS A 1 174 ? 22.332 -0.153 -29.342 1.00 90.88 174 LYS A O 1
ATOM 1379 N N . GLN A 1 175 ? 21.101 -1.534 -28.068 1.00 87.56 175 GLN A N 1
ATOM 1380 C CA . GLN A 1 175 ? 21.005 -2.596 -29.076 1.00 87.56 175 GLN A CA 1
ATOM 1381 C C . GLN A 1 175 ? 20.248 -2.132 -30.325 1.00 87.56 175 GLN A C 1
ATOM 1383 O O . GLN A 1 175 ? 20.784 -2.274 -31.421 1.00 87.56 175 GLN A O 1
ATOM 1388 N N . LYS A 1 176 ? 19.071 -1.504 -30.169 1.00 87.31 176 LYS A N 1
ATOM 1389 C CA . LYS A 1 176 ? 18.299 -0.949 -31.298 1.00 87.31 176 LYS A CA 1
ATOM 1390 C C . LYS A 1 176 ? 19.097 0.085 -32.099 1.00 87.31 176 LYS A C 1
ATOM 1392 O O . LYS A 1 176 ? 19.168 0.007 -33.322 1.00 87.31 176 LYS A O 1
ATOM 1397 N N . GLN A 1 177 ? 19.778 1.003 -31.409 1.00 81.81 177 GLN A N 1
ATOM 1398 C CA . GLN A 1 177 ? 20.611 2.017 -32.063 1.00 81.81 177 GLN A CA 1
ATOM 1399 C C . GLN A 1 177 ? 21.811 1.432 -32.818 1.00 81.81 177 GLN A C 1
ATOM 1401 O O . GLN A 1 177 ? 22.266 2.040 -33.785 1.00 81.81 177 GLN A O 1
ATOM 1406 N N . ASN A 1 178 ? 22.349 0.286 -32.393 1.00 79.19 178 ASN A N 1
ATOM 1407 C CA . ASN A 1 178 ? 23.442 -0.385 -33.096 1.00 79.19 178 ASN A CA 1
ATOM 1408 C C . ASN A 1 178 ? 22.937 -1.247 -34.266 1.00 79.19 178 ASN A C 1
ATOM 1410 O O . ASN A 1 178 ? 23.606 -1.295 -35.296 1.00 79.19 178 ASN A O 1
ATOM 1414 N N . SER A 1 179 ? 21.757 -1.869 -34.154 1.00 73.62 179 SER A N 1
ATOM 1415 C CA . SER A 1 179 ? 21.150 -2.653 -35.242 1.00 73.62 179 SER A CA 1
ATOM 1416 C C . SER A 1 179 ? 20.622 -1.801 -36.400 1.00 73.62 179 SER A C 1
ATOM 1418 O O . SER A 1 179 ? 20.519 -2.299 -37.512 1.00 73.62 179 SER A O 1
ATOM 1420 N N . GLU A 1 180 ? 20.324 -0.519 -36.173 1.00 65.81 180 GLU A N 1
ATOM 1421 C CA . GLU A 1 180 ? 19.875 0.427 -37.212 1.00 65.81 180 GLU A CA 1
ATOM 1422 C C . GLU A 1 180 ? 21.037 1.130 -37.953 1.00 65.81 180 GLU A C 1
ATOM 1424 O O . GLU A 1 180 ? 20.818 1.872 -38.912 1.00 65.81 180 GLU A O 1
ATOM 1429 N N . ARG A 1 181 ? 22.299 0.898 -37.552 1.00 59.50 181 ARG A N 1
ATOM 1430 C CA . ARG A 1 181 ? 23.486 1.493 -38.200 1.00 59.50 181 ARG A CA 1
ATOM 1431 C C . ARG A 1 181 ? 23.969 0.838 -39.515 1.00 59.50 181 ARG A C 1
ATOM 1433 O O . ARG A 1 181 ? 24.644 1.557 -40.258 1.00 59.50 181 ARG A O 1
ATOM 1440 N N . PRO A 1 182 ? 23.664 -0.418 -39.909 1.00 52.81 182 PRO A N 1
ATOM 1441 C CA . PRO A 1 182 ? 24.244 -1.007 -41.113 1.00 52.81 182 PRO A CA 1
ATOM 1442 C C . PRO A 1 182 ? 23.369 -0.760 -42.354 1.00 52.81 182 PRO A C 1
ATOM 1444 O O . PRO A 1 182 ? 22.939 -1.700 -42.998 1.00 52.81 182 PRO A O 1
ATOM 1447 N N . HIS A 1 183 ? 23.111 0.500 -42.721 1.00 49.69 183 HIS A N 1
ATOM 1448 C CA . HIS A 1 183 ? 22.645 0.843 -44.083 1.00 49.69 183 HIS A CA 1
ATOM 1449 C C . HIS A 1 183 ? 23.119 2.211 -44.607 1.00 49.69 183 HIS A C 1
ATOM 1451 O O . HIS A 1 183 ? 22.929 2.505 -45.783 1.00 49.69 183 HIS A O 1
ATOM 1457 N N . LYS A 1 184 ? 23.804 3.040 -43.800 1.00 51.75 184 LYS A N 1
ATOM 1458 C CA . LYS A 1 184 ? 24.318 4.349 -44.260 1.00 51.75 184 LYS A CA 1
ATOM 1459 C C . LYS A 1 184 ? 25.771 4.347 -44.760 1.00 51.75 184 LYS A C 1
ATOM 1461 O O . LYS A 1 184 ? 26.224 5.381 -45.237 1.00 51.75 184 LYS A O 1
ATOM 1466 N N . LEU A 1 185 ? 26.495 3.221 -44.701 1.00 51.19 185 LEU A N 1
ATOM 1467 C CA . LEU A 1 185 ? 27.908 3.151 -45.129 1.00 51.19 185 LEU A CA 1
ATOM 1468 C C . LEU A 1 185 ? 28.173 2.454 -46.476 1.00 51.19 185 LEU A C 1
ATOM 1470 O O . LEU A 1 185 ? 29.323 2.410 -46.902 1.00 51.19 185 LEU A O 1
ATOM 1474 N N . CYS A 1 186 ? 27.154 1.954 -47.180 1.00 48.50 186 CYS A N 1
ATOM 1475 C CA . CYS A 1 186 ? 27.334 1.293 -48.481 1.00 48.50 186 CYS A CA 1
ATOM 1476 C C . CYS A 1 186 ? 26.572 2.015 -49.603 1.00 48.50 186 CYS A C 1
ATOM 1478 O O . CYS A 1 186 ? 25.709 1.449 -50.263 1.00 48.50 186 CYS A O 1
ATOM 1480 N N . ALA A 1 187 ? 26.885 3.293 -49.824 1.00 47.47 187 ALA A N 1
ATOM 1481 C CA . ALA A 1 187 ? 26.605 3.941 -51.103 1.00 47.47 187 ALA A CA 1
ATOM 1482 C C . ALA A 1 187 ? 27.918 3.972 -51.905 1.00 47.47 187 ALA A C 1
ATOM 1484 O O . ALA A 1 187 ? 28.831 4.718 -51.532 1.00 47.47 187 ALA A O 1
ATOM 1485 N N . PRO A 1 188 ? 28.077 3.170 -52.974 1.00 47.81 188 PRO A N 1
ATOM 1486 C CA . PRO A 1 188 ? 29.261 3.257 -53.813 1.00 47.81 188 PRO A CA 1
ATOM 1487 C C . PRO A 1 188 ? 29.282 4.629 -54.496 1.00 47.81 188 PRO A C 1
ATOM 1489 O O . PRO A 1 188 ? 28.385 4.977 -55.266 1.00 47.81 188 PRO A O 1
ATOM 1492 N N . LYS A 1 189 ? 30.320 5.428 -54.216 1.00 52.31 189 LYS A N 1
ATOM 1493 C CA . LYS A 1 189 ? 30.626 6.638 -54.987 1.00 52.31 189 LYS A CA 1
ATOM 1494 C C . LYS A 1 189 ? 30.879 6.204 -56.434 1.00 52.31 189 LYS A C 1
ATOM 1496 O O . LYS A 1 189 ? 31.937 5.654 -56.730 1.00 52.31 189 LYS A O 1
ATOM 1501 N N . LYS A 1 190 ? 29.910 6.426 -57.331 1.00 46.91 190 LYS A N 1
ATOM 1502 C CA . LYS A 1 190 ? 30.096 6.268 -58.780 1.00 46.91 190 LYS A CA 1
ATOM 1503 C C . LYS A 1 190 ? 31.330 7.076 -59.197 1.00 46.91 190 LYS A C 1
ATOM 1505 O O . LYS A 1 190 ? 31.306 8.307 -59.156 1.00 46.91 190 LYS A O 1
ATOM 1510 N N . LYS A 1 191 ? 32.403 6.381 -59.588 1.00 51.47 191 LYS A N 1
ATOM 1511 C CA . LYS A 1 191 ? 33.509 6.962 -60.353 1.00 51.47 191 LYS A CA 1
ATOM 1512 C C . LYS A 1 191 ? 32.906 7.527 -61.640 1.00 51.47 191 LYS A C 1
ATOM 1514 O O . LYS A 1 191 ? 32.421 6.768 -62.473 1.00 51.47 191 LYS A O 1
ATOM 1519 N N . ARG A 1 192 ? 32.906 8.852 -61.788 1.00 49.41 192 ARG A N 1
ATOM 1520 C CA . ARG A 1 192 ? 32.723 9.491 -63.093 1.00 49.41 192 ARG A CA 1
ATOM 1521 C C . ARG A 1 192 ? 34.046 9.344 -63.843 1.00 49.41 192 ARG A C 1
ATOM 1523 O O . ARG A 1 192 ? 34.964 10.121 -63.618 1.00 49.41 192 ARG A O 1
ATOM 1530 N N . HIS A 1 193 ? 34.153 8.307 -64.667 1.00 51.69 193 HIS A N 1
ATOM 1531 C CA . HIS A 1 193 ? 34.959 8.400 -65.878 1.00 51.69 193 HIS A CA 1
ATOM 1532 C C . HIS A 1 193 ? 34.121 9.169 -66.891 1.00 51.69 193 HIS A C 1
ATOM 1534 O O . HIS A 1 193 ? 33.028 8.727 -67.234 1.00 51.69 193 HIS A O 1
ATOM 1540 N N . LEU A 1 194 ? 34.621 10.318 -67.327 1.00 47.50 194 LEU A N 1
ATOM 1541 C CA . LEU A 1 194 ? 34.321 10.821 -68.655 1.00 47.50 194 LEU A CA 1
ATOM 1542 C C . LEU A 1 194 ? 35.669 11.168 -69.281 1.00 47.50 194 LEU A C 1
ATOM 1544 O O . LEU A 1 194 ? 36.305 12.154 -68.914 1.00 47.50 194 LEU A O 1
ATOM 1548 N N . GLU A 1 195 ? 36.125 10.260 -70.133 1.00 47.56 195 GLU A N 1
ATOM 1549 C CA . GLU A 1 195 ? 37.089 10.541 -71.183 1.00 47.56 195 GLU A CA 1
ATOM 1550 C C . GLU A 1 195 ? 36.388 11.329 -72.303 1.00 47.56 195 GLU A C 1
ATOM 1552 O O . GLU A 1 195 ? 35.211 11.096 -72.580 1.00 47.56 195 GLU A O 1
ATOM 1557 N N . ASN A 1 196 ? 37.175 12.187 -72.955 1.00 44.16 196 ASN A N 1
ATOM 1558 C CA . ASN A 1 196 ? 37.071 12.651 -74.343 1.00 44.16 196 ASN A CA 1
ATOM 1559 C C . ASN A 1 196 ? 35.868 13.519 -74.753 1.00 44.16 196 ASN A C 1
ATOM 1561 O O . ASN A 1 196 ? 34.774 13.019 -75.016 1.00 44.16 196 ASN A O 1
ATOM 1565 N N . LEU A 1 197 ? 36.140 14.814 -74.958 1.00 42.25 197 LEU A N 1
ATOM 1566 C CA . LEU A 1 197 ? 36.289 15.431 -76.291 1.00 42.25 197 LEU A CA 1
ATOM 1567 C C . LEU A 1 197 ? 36.946 16.812 -76.166 1.00 42.25 197 LEU A C 1
ATOM 1569 O O . LEU A 1 197 ? 36.535 17.574 -75.263 1.00 42.25 197 LEU A O 1
#